Protein AF-A0AAD5CPG5-F1 (afdb_monomer_lite)

InterPro domains:
  IPR004790 Isocitrate dehydrogenase NADP-dependent [PTHR11822] (4-189)
  IPR024084 Isopropylmalate dehydrogenase-like domain [PF00180] (7-191)
  IPR024084 Isopropylmalate dehydrogenase-like domain [SM01329] (11-223)

Structure (mmCIF, N/CA/C/O backbone):
data_AF-A0AAD5CPG5-F1
#
_entry.id   AF-A0AAD5CPG5-F1
#
loop_
_atom_site.group_PDB
_atom_site.id
_atom_site.type_symbol
_atom_site.label_atom_id
_atom_site.label_alt_id
_atom_site.label_comp_id
_atom_site.label_asym_id
_atom_site.label_entity_id
_atom_site.label_seq_id
_atom_site.pdbx_PDB_ins_code
_atom_site.Cartn_x
_atom_site.Cartn_y
_atom_site.Cartn_z
_atom_site.occupancy
_atom_site.B_iso_or_equiv
_atom_site.auth_seq_id
_atom_site.auth_comp_id
_atom_site.auth_asym_id
_atom_site.auth_atom_id
_atom_site.pdbx_PDB_model_num
ATOM 1 N N . MET A 1 1 ? 26.206 -9.726 -34.465 1.00 52.50 1 MET A N 1
ATOM 2 C CA . MET A 1 1 ? 24.757 -9.468 -34.337 1.00 52.50 1 MET A CA 1
ATOM 3 C C . MET A 1 1 ? 24.536 -8.802 -32.993 1.00 52.50 1 MET A C 1
ATOM 5 O O . MET A 1 1 ? 25.027 -9.332 -32.005 1.00 52.50 1 MET A O 1
ATOM 9 N N . GLY A 1 2 ? 23.922 -7.616 -32.966 1.00 79.19 2 GLY A N 1
ATOM 10 C CA . GLY A 1 2 ? 23.501 -6.999 -31.705 1.00 79.19 2 GLY A CA 1
ATOM 11 C C . GLY A 1 2 ? 22.418 -7.852 -31.048 1.00 79.19 2 GLY A C 1
ATOM 12 O O . GLY A 1 2 ? 21.697 -8.561 -31.748 1.00 79.19 2 GLY A O 1
ATOM 13 N N . PHE A 1 3 ? 22.340 -7.825 -29.721 1.00 88.00 3 PHE A N 1
ATOM 14 C CA . PHE A 1 3 ? 21.268 -8.495 -28.991 1.00 88.00 3 PHE A CA 1
ATOM 15 C C . PHE A 1 3 ? 19.917 -7.883 -29.394 1.00 88.00 3 PHE A C 1
ATOM 17 O O . PHE A 1 3 ? 19.734 -6.670 -29.276 1.00 88.00 3 PHE A O 1
ATOM 24 N N . GLU A 1 4 ? 18.989 -8.700 -29.893 1.00 93.50 4 GLU A N 1
ATOM 25 C CA . GLU A 1 4 ? 17.617 -8.270 -30.169 1.00 93.50 4 GLU A CA 1
ATOM 26 C C . GLU A 1 4 ? 16.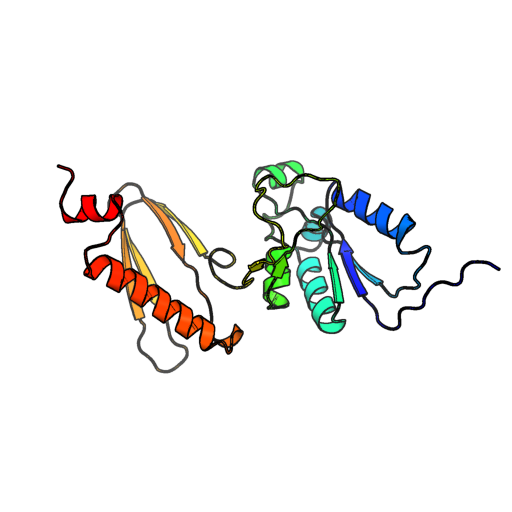805 -8.332 -28.873 1.00 93.50 4 GLU A C 1
ATOM 28 O O . GLU A 1 4 ? 16.791 -9.356 -28.187 1.00 93.50 4 GLU A O 1
ATOM 33 N N . LYS A 1 5 ? 16.152 -7.223 -28.516 1.00 96.75 5 LYS A N 1
ATOM 34 C CA . LYS A 1 5 ? 15.347 -7.145 -27.295 1.00 96.75 5 LYS A CA 1
ATOM 35 C C . LYS A 1 5 ? 14.117 -8.042 -27.391 1.00 96.75 5 LYS A C 1
ATOM 37 O O . LYS A 1 5 ? 13.485 -8.146 -28.440 1.00 96.75 5 LYS A O 1
ATOM 42 N N . ILE A 1 6 ? 13.732 -8.629 -26.264 1.00 97.50 6 ILE A N 1
ATOM 43 C CA . ILE A 1 6 ? 12.498 -9.403 -26.146 1.00 97.50 6 ILE A CA 1
ATOM 44 C C . ILE A 1 6 ? 11.322 -8.426 -26.184 1.00 97.50 6 ILE A C 1
ATOM 46 O O . ILE A 1 6 ? 11.207 -7.556 -25.320 1.00 97.50 6 ILE A O 1
ATOM 50 N N . LYS A 1 7 ? 10.441 -8.583 -27.174 1.00 97.06 7 LYS A N 1
ATOM 51 C CA . LYS A 1 7 ? 9.214 -7.790 -27.288 1.00 97.06 7 LYS A CA 1
ATOM 52 C C . LYS A 1 7 ? 8.166 -8.274 -26.300 1.00 97.06 7 LYS A C 1
ATOM 54 O O . LYS A 1 7 ? 7.779 -9.442 -26.328 1.00 97.06 7 LYS A O 1
ATOM 59 N N . VAL A 1 8 ? 7.675 -7.367 -25.465 1.00 96.38 8 VAL A N 1
ATOM 60 C CA . VAL A 1 8 ? 6.575 -7.641 -24.540 1.00 96.38 8 VAL A CA 1
ATOM 61 C C . VAL A 1 8 ? 5.277 -7.115 -25.145 1.00 96.38 8 VAL A C 1
ATOM 63 O O . VAL A 1 8 ? 5.170 -5.944 -25.488 1.00 96.38 8 VAL A O 1
ATOM 66 N N . ALA A 1 9 ? 4.299 -8.006 -25.321 1.00 95.69 9 ALA A N 1
ATOM 67 C CA . ALA A 1 9 ? 3.096 -7.721 -26.105 1.00 95.69 9 ALA A CA 1
ATOM 68 C C . ALA A 1 9 ? 2.127 -6.733 -25.435 1.00 95.69 9 ALA A C 1
ATOM 70 O O . ALA A 1 9 ? 1.456 -5.976 -26.130 1.00 95.69 9 ALA A O 1
ATOM 71 N N . ASN A 1 10 ? 2.042 -6.759 -24.102 1.00 95.56 10 ASN A N 1
ATOM 72 C CA . ASN A 1 10 ? 1.110 -5.941 -23.329 1.00 95.56 10 ASN A CA 1
ATOM 73 C C . ASN A 1 10 ? 1.857 -4.900 -22.488 1.00 95.56 10 ASN A C 1
ATOM 75 O O . ASN A 1 10 ? 2.973 -5.176 -22.037 1.00 95.56 10 ASN A O 1
ATOM 79 N N . PRO A 1 11 ? 1.243 -3.731 -22.238 1.00 97.25 11 PRO A N 1
ATOM 80 C CA . PRO A 1 11 ? 1.838 -2.715 -21.389 1.00 97.25 11 PRO A CA 1
ATOM 81 C C . PRO A 1 11 ? 1.903 -3.152 -19.925 1.00 97.25 11 PRO A C 1
ATOM 83 O O . PRO A 1 11 ? 1.103 -3.966 -19.463 1.00 97.25 11 PRO A O 1
ATOM 86 N N . ILE A 1 12 ? 2.825 -2.540 -19.188 1.00 97.75 12 ILE A N 1
ATOM 87 C CA . ILE A 1 12 ? 2.949 -2.678 -17.737 1.00 97.75 12 ILE A CA 1
ATOM 88 C C . ILE A 1 12 ? 2.814 -1.312 -17.066 1.00 97.75 12 ILE A C 1
ATOM 90 O O . ILE A 1 12 ? 3.292 -0.301 -17.586 1.00 97.75 12 ILE A O 1
ATOM 94 N N . VAL A 1 13 ? 2.162 -1.275 -15.906 1.00 98.69 13 VAL A N 1
ATOM 95 C CA . VAL A 1 13 ? 2.113 -0.075 -15.069 1.00 98.69 13 VAL A CA 1
ATOM 96 C C . VAL A 1 13 ? 3.367 -0.016 -14.208 1.00 98.69 13 VAL A C 1
ATOM 98 O O . VAL A 1 13 ? 3.684 -0.955 -13.479 1.00 98.69 13 VAL A O 1
ATOM 101 N N . GLU A 1 14 ? 4.081 1.098 -14.279 1.00 98.44 14 GLU A N 1
ATOM 102 C CA . GLU A 1 14 ? 5.228 1.369 -13.423 1.00 98.44 14 GLU A CA 1
ATOM 103 C C . GLU A 1 14 ? 4.869 2.463 -12.423 1.00 98.44 14 GLU A C 1
ATOM 105 O O . GLU A 1 14 ? 4.479 3.560 -12.811 1.00 98.44 14 GLU A O 1
ATOM 110 N N . MET A 1 15 ? 5.027 2.163 -11.137 1.00 98.75 15 MET A N 1
ATOM 111 C CA . MET A 1 15 ? 4.839 3.110 -10.044 1.00 98.75 15 MET A CA 1
ATOM 112 C C . MET A 1 15 ? 6.191 3.401 -9.393 1.00 98.75 15 MET A C 1
ATOM 114 O O . MET A 1 15 ? 6.719 2.554 -8.664 1.00 98.75 15 MET A O 1
ATOM 118 N N . ASP A 1 16 ? 6.759 4.578 -9.650 1.00 98.56 16 ASP A N 1
ATOM 119 C CA . ASP A 1 16 ? 8.032 4.983 -9.043 1.00 98.56 16 ASP A CA 1
ATOM 120 C C . ASP A 1 16 ? 7.859 5.364 -7.562 1.00 98.56 16 ASP A C 1
ATOM 122 O O . ASP A 1 16 ? 6.744 5.420 -7.042 1.00 98.56 16 ASP A O 1
ATOM 126 N N . GLY A 1 17 ? 8.967 5.562 -6.854 1.00 98.12 17 GLY A N 1
ATOM 127 C CA . GLY A 1 17 ? 8.985 5.694 -5.404 1.00 98.12 17 GLY A CA 1
ATOM 128 C C . GLY A 1 17 ? 9.938 6.760 -4.889 1.00 98.12 17 GLY A C 1
ATOM 129 O O . GLY A 1 17 ? 10.224 7.750 -5.564 1.00 98.12 17 GLY A O 1
ATOM 130 N N . ASP A 1 18 ? 10.422 6.544 -3.670 1.00 97.94 18 ASP A N 1
ATOM 131 C CA . ASP A 1 18 ? 11.159 7.536 -2.889 1.00 97.94 18 ASP A CA 1
ATOM 132 C C . ASP A 1 18 ? 12.567 7.061 -2.487 1.00 97.94 18 ASP A C 1
ATOM 134 O O . ASP A 1 18 ? 12.907 5.874 -2.570 1.00 97.94 18 ASP A O 1
ATOM 138 N N . GLU A 1 19 ? 13.380 8.016 -2.026 1.00 96.88 19 GLU A N 1
ATOM 139 C CA . GLU A 1 19 ? 14.684 7.822 -1.373 1.00 96.88 19 GLU A CA 1
ATOM 140 C C . GLU A 1 19 ? 15.624 6.858 -2.132 1.00 96.88 19 GLU A C 1
ATOM 142 O O . GLU A 1 19 ? 15.743 6.891 -3.359 1.00 96.88 19 GLU A O 1
ATOM 147 N N . MET A 1 20 ? 16.331 5.991 -1.402 1.00 97.62 20 MET A N 1
ATOM 148 C CA . MET A 1 20 ? 17.283 5.044 -1.978 1.00 97.62 20 MET A CA 1
ATOM 149 C C . MET A 1 20 ? 16.617 4.043 -2.915 1.00 97.62 20 MET A C 1
ATOM 151 O O . MET A 1 20 ? 17.236 3.610 -3.887 1.00 97.62 20 MET A O 1
ATOM 155 N N . THR A 1 21 ? 15.361 3.675 -2.653 1.00 97.31 21 THR A N 1
ATOM 156 C CA . THR A 1 21 ? 14.645 2.743 -3.522 1.00 97.31 21 THR A CA 1
ATOM 157 C C . THR A 1 21 ? 14.415 3.324 -4.908 1.00 97.31 21 THR A C 1
ATOM 159 O O . THR A 1 21 ? 14.604 2.587 -5.868 1.00 97.31 21 THR A O 1
ATOM 162 N N . ARG A 1 22 ? 14.147 4.629 -5.040 1.00 97.88 22 ARG A N 1
ATOM 163 C CA . ARG A 1 22 ? 14.052 5.309 -6.342 1.00 97.88 22 ARG A CA 1
ATOM 164 C C . ARG A 1 22 ? 15.363 5.237 -7.133 1.00 97.88 22 ARG A C 1
ATOM 166 O O . ARG A 1 22 ? 15.368 4.890 -8.310 1.00 97.88 22 ARG A O 1
ATOM 173 N N . VAL A 1 23 ? 16.495 5.474 -6.465 1.00 97.56 23 VAL A N 1
ATOM 174 C CA . VAL A 1 23 ? 17.831 5.392 -7.088 1.00 97.56 23 VAL A CA 1
ATOM 175 C C . VAL A 1 23 ? 18.133 3.968 -7.570 1.00 97.56 23 VAL A C 1
ATOM 177 O O . VAL A 1 23 ? 18.601 3.757 -8.692 1.00 97.56 23 VAL A O 1
ATOM 180 N N . PHE A 1 24 ? 17.848 2.958 -6.741 1.00 97.56 24 PHE A N 1
ATOM 181 C CA . PHE A 1 24 ? 18.023 1.563 -7.147 1.00 97.56 24 PHE A CA 1
ATOM 182 C C . PHE A 1 24 ? 17.052 1.153 -8.251 1.00 97.56 24 PHE A C 1
ATOM 184 O O . PHE A 1 24 ? 17.451 0.408 -9.143 1.00 97.56 24 PHE A O 1
ATOM 191 N N . TRP A 1 25 ? 15.817 1.651 -8.219 1.00 97.81 25 TRP A N 1
ATOM 192 C CA . TRP A 1 25 ? 14.796 1.382 -9.224 1.00 97.81 25 TRP A CA 1
ATOM 193 C C . TRP A 1 25 ? 15.263 1.794 -10.620 1.00 97.81 25 TRP A C 1
ATOM 195 O O . TRP A 1 25 ? 15.247 0.985 -11.548 1.00 97.81 25 TRP A O 1
ATOM 205 N N . GLU A 1 26 ? 15.796 3.009 -10.752 1.00 97.12 26 GLU A N 1
ATOM 206 C CA . GLU A 1 26 ? 16.392 3.489 -11.998 1.00 97.12 26 GLU A CA 1
ATOM 207 C C . GLU A 1 26 ? 17.568 2.607 -12.455 1.00 97.12 26 GLU A C 1
ATOM 209 O O . GLU A 1 26 ? 17.621 2.173 -13.609 1.00 97.12 26 GLU A O 1
ATOM 214 N N . SER A 1 27 ? 18.489 2.277 -11.543 1.00 97.75 27 SER A N 1
ATOM 215 C CA . SER A 1 27 ? 19.651 1.428 -11.843 1.00 97.75 27 SER A CA 1
ATOM 216 C C . SER A 1 27 ? 19.246 0.024 -12.312 1.00 97.75 27 SER A C 1
ATOM 218 O O . SER A 1 27 ? 19.807 -0.483 -13.286 1.00 97.75 27 SER A O 1
ATOM 220 N N . ILE A 1 28 ? 18.254 -0.596 -11.664 1.00 97.12 28 ILE A N 1
ATOM 221 C CA . ILE A 1 28 ? 17.712 -1.908 -12.043 1.00 97.12 28 ILE A CA 1
ATOM 222 C C . ILE A 1 28 ? 17.130 -1.837 -13.452 1.00 97.12 28 ILE A C 1
ATOM 224 O O . ILE A 1 28 ? 17.508 -2.645 -14.302 1.00 97.12 28 ILE A O 1
ATOM 228 N N . LYS A 1 29 ? 16.270 -0.851 -13.733 1.00 95.88 29 LYS A N 1
ATOM 229 C CA . LYS A 1 29 ? 15.661 -0.689 -15.058 1.00 95.88 29 LYS A CA 1
ATOM 230 C C . LYS A 1 29 ? 16.723 -0.530 -16.147 1.00 95.88 29 LYS A C 1
ATOM 232 O O . LYS A 1 29 ? 16.723 -1.279 -17.123 1.00 95.88 29 LYS A O 1
ATOM 237 N N . ASN A 1 30 ? 17.680 0.370 -15.935 1.00 96.62 30 ASN A N 1
ATOM 238 C CA . ASN A 1 30 ? 18.698 0.705 -16.928 1.00 96.62 30 ASN A CA 1
ATOM 239 C C . ASN A 1 30 ? 19.718 -0.415 -17.167 1.00 96.62 30 ASN A C 1
ATOM 241 O O . ASN A 1 30 ? 20.205 -0.559 -18.285 1.00 96.62 30 ASN A O 1
ATOM 245 N N . LYS A 1 31 ? 20.062 -1.204 -16.141 1.00 97.12 31 LYS A N 1
ATOM 246 C CA . LYS A 1 31 ? 21.103 -2.241 -16.251 1.00 97.12 31 LYS A CA 1
ATOM 247 C C . LYS A 1 31 ? 20.556 -3.634 -16.523 1.00 97.12 31 LYS A C 1
ATOM 249 O O . LYS A 1 31 ? 21.241 -4.426 -17.162 1.00 97.12 31 LYS A O 1
ATOM 254 N N . LEU A 1 32 ? 19.371 -3.950 -16.007 1.00 96.38 32 LEU A N 1
ATOM 255 C CA . LEU A 1 32 ? 18.859 -5.321 -15.952 1.00 96.38 32 LEU A CA 1
ATOM 256 C C . LEU A 1 32 ? 17.569 -5.526 -16.749 1.00 96.38 32 LEU A C 1
ATOM 258 O O . LEU A 1 32 ? 17.242 -6.672 -17.038 1.00 96.38 32 LEU A O 1
ATOM 262 N N . ILE A 1 33 ? 16.847 -4.459 -17.115 1.00 95.75 33 ILE A N 1
ATOM 263 C CA . ILE A 1 33 ? 15.545 -4.565 -17.793 1.00 95.75 33 ILE A CA 1
ATOM 264 C C . ILE A 1 33 ? 15.624 -4.023 -19.226 1.00 95.75 33 ILE A C 1
ATOM 266 O O . ILE A 1 33 ? 15.561 -4.789 -20.185 1.00 95.75 33 ILE A O 1
ATOM 270 N N . PHE A 1 34 ? 15.819 -2.714 -19.398 1.00 94.94 34 PHE A N 1
ATOM 271 C CA . PHE A 1 34 ? 15.770 -2.030 -20.697 1.00 94.94 34 PHE A CA 1
ATOM 272 C C . PHE A 1 34 ? 16.816 -2.469 -21.725 1.00 94.94 34 PHE A C 1
ATOM 274 O O . PHE A 1 34 ? 16.519 -2.373 -22.920 1.00 94.94 34 PHE A O 1
ATOM 281 N N . PRO A 1 35 ? 18.015 -2.959 -21.349 1.00 96.56 35 PRO A N 1
ATOM 282 C CA . PRO A 1 35 ? 18.930 -3.541 -22.326 1.00 96.56 35 PRO A CA 1
ATOM 283 C C . PRO A 1 35 ? 18.374 -4.808 -22.985 1.00 96.56 35 PRO A C 1
ATOM 285 O O . PRO A 1 35 ? 18.781 -5.130 -24.098 1.00 96.56 35 PRO A O 1
ATOM 288 N N . PHE A 1 36 ? 17.439 -5.499 -22.324 1.00 96.38 36 PHE A N 1
ATOM 289 C CA . PHE A 1 36 ? 16.981 -6.829 -22.721 1.00 96.38 36 PHE A CA 1
ATOM 290 C C . PHE A 1 36 ? 15.518 -6.883 -23.171 1.00 96.38 36 PHE A C 1
ATOM 292 O O . PHE A 1 36 ? 15.171 -7.759 -23.960 1.00 96.38 36 PHE A O 1
ATOM 299 N N . LEU A 1 37 ? 14.672 -5.964 -22.697 1.00 96.38 37 LEU A N 1
ATOM 300 C CA . LEU A 1 37 ? 13.233 -5.943 -22.967 1.00 96.38 37 LEU A CA 1
ATOM 301 C C . LEU A 1 37 ? 12.814 -4.672 -23.717 1.00 96.38 37 LEU A C 1
ATOM 303 O O . LEU A 1 37 ? 13.286 -3.575 -23.414 1.00 96.38 37 LEU A O 1
ATOM 307 N N . ASP A 1 38 ? 11.905 -4.836 -24.674 1.00 96.19 38 ASP A N 1
ATOM 308 C CA . ASP A 1 38 ? 11.140 -3.760 -25.305 1.00 96.19 38 ASP A CA 1
ATOM 309 C C . ASP A 1 38 ? 9.740 -3.733 -24.672 1.00 96.19 38 ASP A C 1
ATOM 311 O O . ASP A 1 38 ? 8.980 -4.698 -24.794 1.00 96.19 38 ASP A O 1
ATOM 315 N N . LEU A 1 39 ? 9.457 -2.674 -23.910 1.00 95.62 39 LEU A N 1
ATOM 316 C CA . LEU A 1 39 ? 8.320 -2.564 -22.995 1.00 95.62 39 LEU A CA 1
ATOM 317 C C . LEU A 1 39 ? 7.528 -1.285 -23.278 1.00 95.62 39 LEU A C 1
ATOM 319 O O . LEU A 1 39 ? 8.097 -0.194 -23.276 1.00 95.62 39 LEU A O 1
ATOM 323 N N . ASP A 1 40 ? 6.207 -1.409 -23.406 1.00 97.44 40 ASP A N 1
ATOM 324 C CA . ASP A 1 40 ? 5.294 -0.271 -23.275 1.00 97.44 40 ASP A CA 1
ATOM 325 C C . ASP A 1 40 ? 5.008 -0.026 -21.786 1.00 97.44 40 ASP A C 1
ATOM 327 O O . ASP A 1 40 ? 4.370 -0.840 -21.114 1.00 97.44 40 ASP A O 1
ATOM 331 N N . ILE A 1 41 ? 5.512 1.085 -21.252 1.00 98.00 41 ILE A N 1
ATOM 332 C CA . ILE A 1 41 ? 5.426 1.406 -19.826 1.00 98.00 41 ILE A CA 1
ATOM 333 C C . ILE A 1 41 ? 4.451 2.556 -19.613 1.00 98.00 41 ILE A C 1
ATOM 335 O O . ILE A 1 41 ? 4.627 3.655 -20.142 1.00 98.00 41 ILE A O 1
ATOM 339 N N . LYS A 1 42 ? 3.438 2.316 -18.779 1.00 98.56 42 LYS A N 1
ATOM 340 C CA . LYS A 1 42 ? 2.544 3.357 -18.262 1.00 98.56 42 LYS A CA 1
ATOM 341 C C . LYS A 1 42 ? 3.103 3.833 -16.929 1.00 98.56 42 LYS A C 1
ATOM 343 O O . LYS A 1 42 ? 2.918 3.182 -15.905 1.00 98.56 42 LYS A O 1
ATOM 348 N N . TYR A 1 43 ? 3.863 4.918 -16.985 1.00 98.62 43 TYR A N 1
ATOM 349 C CA . TYR A 1 43 ? 4.632 5.433 -15.859 1.00 98.62 43 TYR A CA 1
ATOM 350 C C . TYR A 1 43 ? 3.805 6.375 -14.975 1.00 98.62 43 TYR A C 1
ATOM 352 O O . TYR A 1 43 ? 3.177 7.306 -15.477 1.00 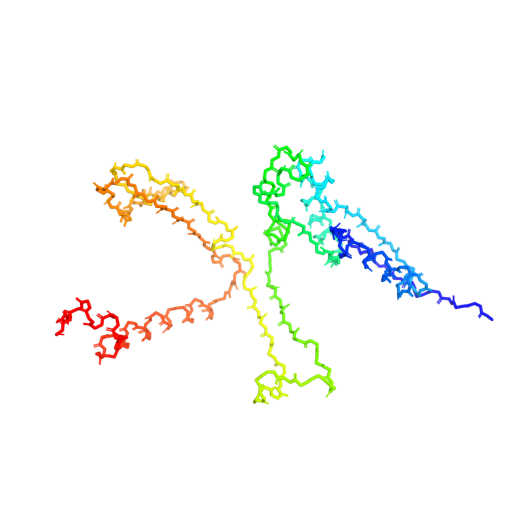98.62 43 TYR A O 1
ATOM 360 N N . TYR A 1 44 ? 3.874 6.159 -13.663 1.00 98.81 44 TYR A N 1
ATOM 361 C CA . TYR A 1 44 ? 3.264 6.981 -12.622 1.00 98.81 44 TYR A CA 1
ATOM 362 C C . TYR A 1 44 ? 4.297 7.263 -11.530 1.00 98.81 44 TYR A C 1
ATOM 364 O O . TYR A 1 44 ? 4.829 6.345 -10.905 1.00 98.81 44 TYR A O 1
ATOM 372 N N . ASP A 1 45 ? 4.577 8.537 -11.269 1.00 98.62 45 ASP A N 1
ATOM 373 C CA . ASP A 1 45 ? 5.503 8.927 -10.208 1.00 98.62 45 ASP A CA 1
ATOM 374 C C . ASP A 1 45 ? 4.765 9.020 -8.866 1.00 98.62 45 ASP A C 1
ATOM 376 O O . ASP A 1 45 ? 4.058 9.996 -8.608 1.00 98.62 45 ASP A O 1
ATOM 380 N N . LEU A 1 46 ? 4.916 8.008 -8.006 1.00 98.62 46 LEU A N 1
ATOM 381 C CA . LEU A 1 46 ? 4.340 8.024 -6.655 1.00 98.62 46 LEU A CA 1
ATOM 382 C C . LEU A 1 46 ? 5.302 8.588 -5.602 1.00 98.62 46 LEU A C 1
ATOM 384 O O . LEU A 1 46 ? 5.049 8.451 -4.398 1.00 98.62 46 LEU A O 1
ATOM 388 N N . GLY A 1 47 ? 6.384 9.239 -6.038 1.00 98.00 47 GLY A N 1
ATOM 389 C CA . GLY A 1 47 ? 7.264 9.995 -5.164 1.00 98.00 47 GLY A CA 1
ATOM 390 C C . GLY A 1 47 ? 6.482 11.043 -4.373 1.00 98.00 47 GLY A C 1
ATOM 391 O O . GLY A 1 47 ? 5.535 11.655 -4.874 1.00 98.00 47 GLY A O 1
ATOM 392 N N . LEU A 1 48 ? 6.862 11.243 -3.114 1.00 97.19 48 LEU A N 1
ATOM 393 C CA . LEU A 1 48 ? 6.127 12.048 -2.139 1.00 97.19 48 LEU A CA 1
ATOM 394 C C . LEU A 1 48 ? 5.814 13.462 -2.646 1.00 97.19 48 LEU A C 1
ATOM 396 O O . LEU A 1 48 ? 4.690 13.926 -2.481 1.00 97.19 48 LEU A O 1
ATOM 400 N N . LEU A 1 49 ? 6.770 14.114 -3.313 1.00 96.88 49 LEU A N 1
ATOM 401 C CA . LEU A 1 49 ? 6.579 15.456 -3.871 1.00 96.88 49 LEU A CA 1
ATOM 402 C C . LEU A 1 49 ? 5.578 15.480 -5.031 1.00 96.88 49 LEU A C 1
ATOM 404 O O . LEU A 1 49 ? 4.797 16.420 -5.137 1.00 96.88 49 LEU A O 1
ATOM 408 N N . ASN A 1 50 ? 5.563 14.455 -5.888 1.00 98.25 50 ASN A N 1
ATOM 409 C CA . ASN A 1 50 ? 4.600 14.393 -6.986 1.00 98.25 50 ASN A CA 1
ATOM 410 C C . ASN A 1 50 ? 3.192 14.047 -6.484 1.00 98.25 50 ASN A C 1
ATOM 412 O O . ASN A 1 50 ? 2.200 14.598 -6.963 1.00 98.25 50 ASN A O 1
ATOM 416 N N . ARG A 1 51 ? 3.091 13.186 -5.465 1.00 98.25 51 ARG A N 1
ATOM 417 C CA . ARG A 1 51 ? 1.819 12.956 -4.771 1.00 98.25 51 ARG A CA 1
ATOM 418 C C . ARG A 1 51 ? 1.302 14.241 -4.141 1.00 98.25 51 ARG A C 1
ATOM 420 O O . ARG A 1 51 ? 0.154 14.590 -4.367 1.00 98.25 51 ARG A O 1
ATOM 427 N N . ASP A 1 52 ? 2.151 15.000 -3.455 1.00 97.56 52 ASP A N 1
ATOM 428 C CA . ASP A 1 52 ? 1.758 16.296 -2.898 1.00 97.56 52 ASP A CA 1
ATOM 429 C C . ASP A 1 52 ? 1.344 17.308 -3.982 1.00 97.56 52 ASP A C 1
ATOM 431 O O . ASP A 1 52 ? 0.312 17.971 -3.863 1.00 97.56 52 ASP A O 1
ATOM 435 N N . ALA A 1 53 ? 2.077 17.375 -5.098 1.00 98.00 53 ALA A N 1
ATOM 436 C CA . ALA A 1 53 ? 1.756 18.255 -6.221 1.00 98.00 53 ALA A CA 1
ATOM 437 C C . ALA A 1 53 ? 0.401 17.933 -6.874 1.00 98.00 53 ALA A C 1
ATOM 439 O O . ALA A 1 53 ? -0.301 18.851 -7.297 1.00 98.00 53 ALA A O 1
ATOM 440 N N . THR A 1 54 ? 0.024 16.654 -6.921 1.00 97.94 54 THR A N 1
ATOM 441 C CA . THR A 1 54 ? -1.207 16.160 -7.566 1.00 97.94 54 THR A CA 1
ATOM 442 C C . THR A 1 54 ? -2.378 15.969 -6.603 1.00 97.94 54 THR A C 1
ATOM 444 O O . THR A 1 54 ? -3.409 15.427 -7.001 1.00 97.94 54 THR A O 1
ATOM 447 N N . ASP A 1 55 ? -2.236 16.398 -5.347 1.00 97.69 55 ASP A N 1
ATOM 448 C CA . ASP A 1 55 ? -3.200 16.146 -4.271 1.00 97.69 55 ASP A CA 1
ATOM 449 C C . ASP A 1 55 ? -3.542 14.641 -4.144 1.00 97.69 55 ASP A C 1
ATOM 451 O O . ASP A 1 55 ? -4.695 14.238 -3.999 1.00 97.69 55 ASP A O 1
ATOM 455 N N . ASP A 1 56 ? -2.505 13.808 -4.277 1.00 97.19 56 ASP A N 1
ATOM 456 C CA . ASP A 1 56 ? -2.488 12.339 -4.259 1.00 97.19 56 ASP A CA 1
ATOM 457 C C . ASP A 1 56 ? -3.294 11.646 -5.379 1.00 97.19 56 ASP A C 1
ATOM 459 O O . ASP A 1 56 ? -3.427 10.419 -5.383 1.00 97.19 56 ASP A O 1
ATOM 463 N N . LYS A 1 57 ? -3.772 12.390 -6.391 1.00 98.12 57 LYS A N 1
ATOM 464 C CA . LYS A 1 57 ? -4.511 11.824 -7.540 1.00 98.12 57 LYS A CA 1
ATOM 465 C C . LYS A 1 57 ? -3.697 10.797 -8.322 1.00 98.12 57 LYS A C 1
ATOM 467 O O . LYS A 1 57 ? -4.241 9.764 -8.704 1.00 98.12 57 LYS A O 1
ATOM 472 N N . VAL A 1 58 ? -2.387 11.017 -8.473 1.00 98.56 58 VAL A N 1
ATOM 473 C CA . VAL A 1 58 ? -1.488 10.091 -9.188 1.00 98.56 58 VAL A CA 1
ATOM 474 C C . VAL A 1 58 ? -1.504 8.677 -8.587 1.00 98.56 58 VAL A C 1
ATOM 476 O O . VAL A 1 58 ? -1.384 7.686 -9.308 1.00 98.56 58 VAL A O 1
ATOM 479 N N . THR A 1 59 ? -1.715 8.558 -7.270 1.00 98.44 59 THR A N 1
ATOM 480 C CA . THR A 1 59 ? -1.826 7.266 -6.584 1.00 98.44 59 THR A CA 1
ATOM 481 C C . THR A 1 59 ? -3.070 6.506 -7.044 1.00 98.44 59 THR A C 1
ATOM 483 O O . THR A 1 59 ? -2.978 5.316 -7.348 1.00 98.44 59 THR A O 1
ATOM 486 N N . VAL A 1 60 ? -4.216 7.186 -7.135 1.00 98.19 60 VAL A N 1
ATOM 487 C CA . VAL A 1 60 ? -5.486 6.599 -7.596 1.00 98.19 60 VAL A CA 1
ATOM 488 C C . VAL A 1 60 ? -5.401 6.238 -9.077 1.00 98.19 60 VAL A C 1
ATOM 490 O O . VAL A 1 60 ? -5.672 5.095 -9.440 1.00 98.19 60 VAL A O 1
ATOM 493 N N . GLU A 1 61 ? -4.917 7.160 -9.911 1.00 98.56 61 GLU A N 1
ATOM 494 C CA . GLU A 1 61 ? -4.750 6.948 -11.354 1.00 98.56 61 GLU A CA 1
ATOM 495 C C . GLU A 1 61 ? -3.848 5.741 -11.658 1.00 98.56 61 GLU A C 1
ATOM 497 O O . GLU A 1 61 ? -4.128 4.958 -12.567 1.00 98.56 61 GLU A O 1
ATOM 502 N N . SER A 1 62 ? -2.789 5.535 -10.866 1.00 98.56 62 SER A N 1
ATOM 503 C CA . SER A 1 62 ? -1.911 4.370 -11.017 1.00 98.56 62 SER A CA 1
ATOM 504 C C . SER A 1 62 ? -2.620 3.046 -10.699 1.00 98.56 62 SER A C 1
ATOM 506 O O . SER A 1 62 ? -2.380 2.028 -11.356 1.00 98.56 62 SER A O 1
ATOM 508 N N . ALA A 1 63 ? -3.526 3.041 -9.716 1.00 97.94 63 ALA A N 1
ATOM 509 C CA . ALA A 1 63 ? -4.309 1.864 -9.358 1.00 97.94 63 ALA A CA 1
ATOM 510 C C . ALA A 1 63 ? -5.365 1.553 -10.430 1.00 97.94 63 ALA A C 1
ATOM 512 O O . ALA A 1 63 ? -5.498 0.403 -10.842 1.00 97.94 63 ALA A O 1
ATOM 513 N N . GLU A 1 64 ? -6.050 2.569 -10.956 1.00 98.12 64 GLU A N 1
ATOM 514 C CA . GLU A 1 64 ? -7.003 2.421 -12.065 1.00 98.12 64 GLU A CA 1
ATOM 515 C C . GLU A 1 64 ? -6.318 1.935 -13.348 1.00 98.12 64 GLU A C 1
ATOM 517 O O . GLU A 1 64 ? -6.817 1.045 -14.041 1.00 98.12 64 GLU A O 1
ATOM 522 N N . ALA A 1 65 ? -5.122 2.449 -13.642 1.00 98.38 65 ALA A N 1
ATOM 523 C CA . ALA A 1 65 ? -4.306 1.944 -14.738 1.00 98.38 65 ALA A CA 1
ATOM 524 C C . ALA A 1 65 ? -3.941 0.471 -14.531 1.00 98.38 65 ALA A C 1
ATOM 526 O O . ALA A 1 65 ? -3.925 -0.304 -15.485 1.00 98.38 65 ALA A O 1
ATOM 527 N N . THR A 1 66 ? -3.688 0.063 -13.289 1.00 98.19 66 THR A N 1
ATOM 528 C CA . THR A 1 66 ? -3.397 -1.336 -12.962 1.00 98.19 66 THR A CA 1
ATOM 529 C C . THR A 1 66 ? -4.617 -2.224 -13.187 1.00 98.19 66 THR A C 1
ATOM 531 O O . THR A 1 66 ? -4.462 -3.294 -13.765 1.00 98.19 66 THR A O 1
ATOM 534 N N . LEU A 1 67 ? -5.828 -1.774 -12.840 1.00 96.00 67 LEU A N 1
ATOM 535 C CA . LEU A 1 67 ? -7.066 -2.484 -13.196 1.00 96.00 67 LEU A CA 1
ATOM 536 C C . LEU A 1 67 ? -7.226 -2.622 -14.718 1.00 96.00 67 LEU A C 1
ATOM 538 O O . LEU A 1 67 ? -7.658 -3.661 -15.207 1.00 96.00 67 LEU A O 1
ATOM 542 N N . LYS A 1 68 ? -6.840 -1.593 -15.481 1.00 97.94 68 LYS A N 1
ATOM 543 C CA . LYS A 1 68 ? -6.925 -1.594 -16.948 1.00 97.94 68 LYS A CA 1
ATOM 544 C C . LYS A 1 68 ? -5.893 -2.508 -17.622 1.00 97.94 68 LYS A C 1
ATOM 546 O O . LYS A 1 68 ? -6.214 -3.152 -18.618 1.00 97.94 68 LYS A O 1
ATOM 551 N N . TYR A 1 69 ? -4.652 -2.520 -17.135 1.00 97.12 69 TYR A N 1
ATOM 552 C CA . TYR A 1 69 ? -3.521 -3.208 -17.777 1.00 97.12 69 TYR A CA 1
ATOM 55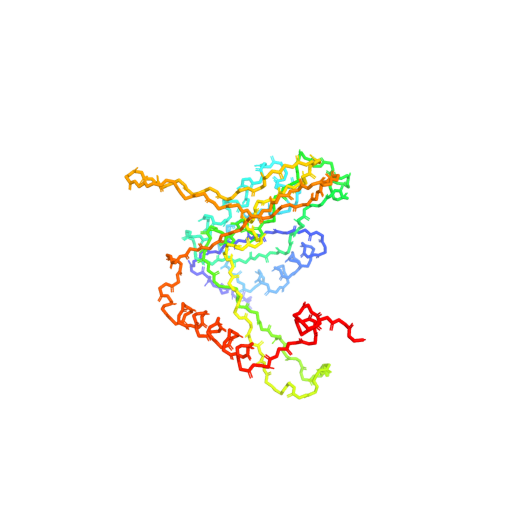3 C C . TYR A 1 69 ? -3.071 -4.485 -17.047 1.00 97.12 69 TYR A C 1
ATOM 555 O O . TYR A 1 69 ? -2.160 -5.168 -17.507 1.00 97.12 69 TYR A O 1
ATOM 563 N N . ASN A 1 70 ? -3.740 -4.846 -15.951 1.00 95.12 70 ASN A N 1
ATOM 564 C CA . ASN A 1 70 ? -3.589 -6.054 -15.128 1.00 95.12 70 ASN A CA 1
ATOM 565 C C . ASN A 1 70 ? -2.283 -6.191 -14.333 1.00 95.12 70 ASN A C 1
ATOM 567 O O . ASN A 1 70 ? -2.288 -6.801 -13.266 1.00 95.12 70 ASN A O 1
ATOM 571 N N . VAL A 1 71 ? -1.161 -5.670 -14.831 1.00 97.00 71 VAL A N 1
ATOM 572 C CA . VAL A 1 71 ? 0.154 -5.862 -14.207 1.00 97.00 71 VAL A CA 1
ATOM 573 C C . VAL A 1 71 ? 0.764 -4.523 -13.827 1.00 97.00 71 VAL A C 1
ATOM 575 O O . VAL A 1 71 ? 0.923 -3.636 -14.668 1.00 97.00 71 VAL A O 1
ATOM 578 N N . ALA A 1 72 ? 1.161 -4.414 -12.560 1.00 97.94 72 ALA A N 1
ATOM 579 C CA . ALA A 1 72 ? 1.915 -3.286 -12.043 1.00 97.94 72 ALA A CA 1
ATOM 580 C C . ALA A 1 72 ? 3.170 -3.730 -11.298 1.00 97.94 72 ALA A C 1
ATOM 582 O O . ALA A 1 72 ? 3.194 -4.758 -10.620 1.00 97.94 72 ALA A O 1
ATOM 583 N N . ILE A 1 73 ? 4.196 -2.894 -11.386 1.00 97.75 73 ILE A N 1
ATOM 584 C CA . ILE A 1 73 ? 5.423 -2.984 -10.605 1.00 97.75 73 ILE A CA 1
ATOM 585 C C . ILE A 1 73 ? 5.618 -1.675 -9.855 1.00 97.75 73 ILE A C 1
ATOM 587 O O . ILE A 1 73 ? 5.536 -0.592 -10.433 1.00 97.75 73 ILE A O 1
ATOM 591 N N . LYS A 1 74 ? 5.853 -1.780 -8.547 1.00 98.44 74 LYS A N 1
ATOM 592 C CA . LYS A 1 74 ? 5.853 -0.630 -7.647 1.00 98.44 74 LYS A CA 1
ATOM 593 C C . LYS A 1 74 ? 7.124 -0.550 -6.814 1.00 98.44 74 LYS A C 1
ATOM 595 O O . LYS A 1 74 ? 7.485 -1.500 -6.120 1.00 98.44 74 LYS A O 1
ATOM 600 N N . CYS A 1 75 ? 7.733 0.629 -6.820 1.00 98.19 75 CYS A N 1
ATOM 601 C CA . CYS A 1 75 ? 8.821 1.019 -5.940 1.00 98.19 75 CYS A CA 1
ATOM 602 C C . CYS A 1 75 ? 8.297 1.416 -4.539 1.00 98.19 75 CYS A C 1
ATOM 604 O O . CYS A 1 75 ? 7.120 1.756 -4.342 1.00 98.19 75 CYS A O 1
ATOM 606 N N . ALA A 1 76 ? 9.154 1.332 -3.518 1.00 97.75 76 ALA A N 1
ATOM 607 C CA . ALA A 1 76 ? 8.770 1.713 -2.160 1.00 97.75 76 ALA A CA 1
ATOM 608 C C . ALA A 1 76 ? 8.549 3.232 -2.060 1.00 97.75 76 ALA A C 1
ATOM 610 O O . ALA A 1 76 ? 9.260 4.020 -2.674 1.00 97.75 76 ALA A O 1
ATOM 611 N N . THR A 1 77 ? 7.543 3.629 -1.283 1.00 97.88 77 THR A N 1
ATOM 612 C CA . THR A 1 77 ? 7.074 5.020 -1.168 1.00 97.88 77 THR A CA 1
ATOM 613 C C . THR A 1 77 ? 6.962 5.421 0.296 1.00 97.88 77 THR A C 1
ATOM 615 O O . THR A 1 77 ? 6.501 4.616 1.116 1.00 97.88 77 THR A O 1
ATOM 618 N N . ILE A 1 78 ? 7.280 6.673 0.610 1.00 95.81 78 ILE A N 1
ATOM 619 C CA . ILE A 1 78 ? 7.108 7.255 1.943 1.00 95.81 78 ILE A CA 1
ATOM 620 C C . ILE A 1 78 ? 5.613 7.328 2.284 1.00 95.81 78 ILE A C 1
ATOM 622 O O . ILE A 1 78 ? 4.780 7.701 1.463 1.00 95.81 78 ILE A O 1
ATOM 626 N N . THR A 1 79 ? 5.247 6.989 3.518 1.00 94.25 79 THR A N 1
ATOM 627 C CA . THR A 1 79 ? 3.964 7.408 4.105 1.00 94.25 79 THR A CA 1
ATOM 628 C C . THR A 1 79 ? 4.296 8.515 5.107 1.00 94.25 79 THR A C 1
ATOM 630 O O . THR A 1 79 ? 5.014 8.215 6.060 1.00 94.25 79 THR A O 1
ATOM 633 N N . PRO A 1 80 ? 3.915 9.781 4.851 1.00 91.56 80 PRO A N 1
ATOM 634 C CA . PRO A 1 80 ? 4.392 10.905 5.648 1.00 91.56 80 PRO A CA 1
ATOM 635 C C . PRO A 1 80 ? 3.797 10.891 7.060 1.00 91.56 80 PRO A C 1
ATOM 637 O O . PRO A 1 80 ? 2.602 10.669 7.235 1.00 91.56 80 PRO A O 1
ATOM 640 N N . ASP A 1 81 ? 4.643 11.167 8.047 1.00 89.25 81 ASP A N 1
ATOM 641 C CA . ASP A 1 81 ? 4.280 11.478 9.430 1.00 89.25 81 ASP A CA 1
ATOM 642 C C . ASP A 1 81 ? 4.573 12.963 9.730 1.00 89.25 81 ASP A C 1
ATOM 644 O O . ASP A 1 81 ? 4.973 13.725 8.846 1.00 89.25 81 ASP A O 1
ATOM 648 N N . GLU A 1 82 ? 4.403 13.400 10.979 1.00 88.69 82 GLU A N 1
ATOM 649 C CA . GLU A 1 82 ? 4.674 14.788 11.384 1.00 88.69 82 GLU A CA 1
ATOM 650 C C . GLU A 1 82 ? 6.111 15.254 11.096 1.00 88.69 82 GLU A C 1
ATOM 652 O O . GLU A 1 82 ? 6.337 16.440 10.837 1.00 88.69 82 GLU A O 1
ATOM 657 N N . ALA A 1 83 ? 7.092 14.348 11.140 1.00 90.31 83 ALA A N 1
ATOM 658 C CA . ALA A 1 83 ? 8.477 14.680 10.834 1.00 90.31 83 ALA A CA 1
ATOM 659 C C . ALA A 1 83 ? 8.653 14.895 9.326 1.00 90.31 83 ALA A C 1
ATOM 661 O O . ALA A 1 83 ? 9.209 15.915 8.914 1.00 90.31 83 ALA A O 1
ATOM 662 N N . ARG A 1 84 ? 8.098 14.000 8.500 1.00 87.19 84 ARG A N 1
ATOM 663 C CA . ARG A 1 84 ? 8.137 14.124 7.035 1.00 87.19 84 ARG A CA 1
ATOM 664 C C . ARG A 1 84 ? 7.352 15.333 6.525 1.00 87.19 84 ARG A C 1
ATOM 666 O O . ARG A 1 84 ? 7.783 15.963 5.563 1.00 87.19 84 ARG A O 1
ATOM 673 N N . MET A 1 85 ? 6.260 15.716 7.194 1.00 90.81 85 MET A N 1
ATOM 674 C CA . MET A 1 85 ? 5.532 16.962 6.906 1.00 90.81 85 MET A CA 1
ATOM 675 C C . MET A 1 85 ? 6.445 18.192 7.002 1.00 90.81 85 MET A C 1
ATOM 677 O O . MET A 1 85 ? 6.388 19.066 6.138 1.00 90.81 85 MET A O 1
ATOM 681 N N . LYS A 1 86 ? 7.303 18.248 8.032 1.00 89.94 86 LYS A N 1
ATOM 682 C CA . LYS A 1 86 ? 8.265 19.344 8.235 1.00 89.94 86 LYS A CA 1
ATOM 683 C C . LYS A 1 86 ? 9.431 19.274 7.256 1.00 89.94 86 LYS A C 1
ATOM 685 O O . LYS A 1 86 ? 9.843 20.304 6.740 1.00 89.94 86 LYS A O 1
ATOM 690 N N . GLU A 1 87 ? 9.950 18.075 7.004 1.00 91.00 87 GLU A N 1
ATOM 691 C CA . GLU A 1 87 ? 11.081 17.856 6.097 1.00 91.00 87 GLU A CA 1
ATOM 692 C C . GLU A 1 87 ? 10.758 18.270 4.655 1.00 91.00 87 GLU A C 1
ATOM 694 O O . GLU A 1 87 ? 11.559 18.948 4.018 1.00 91.00 87 GLU A O 1
ATOM 699 N N . PHE A 1 88 ? 9.574 17.902 4.156 1.00 89.50 88 PHE A N 1
ATOM 700 C CA . PHE A 1 88 ? 9.193 18.110 2.755 1.00 89.50 88 PHE A CA 1
ATOM 701 C C . PHE A 1 88 ? 8.228 19.284 2.531 1.00 89.50 88 PHE A C 1
ATOM 703 O O . PHE A 1 88 ? 7.915 19.585 1.384 1.00 89.50 88 PHE A O 1
ATOM 710 N N . THR A 1 89 ? 7.779 19.970 3.591 1.00 93.31 89 THR A N 1
ATOM 711 C CA . THR A 1 89 ? 6.815 21.093 3.522 1.00 93.31 89 THR A CA 1
ATOM 712 C C . THR A 1 89 ? 5.544 20.725 2.743 1.00 93.31 89 THR A C 1
ATOM 714 O O . THR A 1 89 ? 5.146 21.395 1.793 1.00 93.31 89 THR A O 1
ATOM 717 N N . LEU A 1 90 ? 4.925 19.613 3.135 1.00 92.44 90 LEU A N 1
ATOM 718 C CA . LEU A 1 90 ? 3.771 19.038 2.438 1.00 92.44 90 LEU A CA 1
ATOM 719 C C . LEU A 1 90 ? 2.482 19.822 2.719 1.00 92.44 90 LEU A C 1
ATOM 721 O O . LEU A 1 90 ? 2.284 20.339 3.822 1.00 92.44 90 LEU A O 1
ATOM 725 N N . LYS A 1 91 ? 1.554 19.824 1.758 1.00 93.31 91 LYS A N 1
ATOM 726 C CA . LYS A 1 91 ? 0.211 20.406 1.910 1.00 93.31 91 LYS A CA 1
ATOM 727 C C . LYS A 1 91 ? -0.632 19.655 2.936 1.00 93.31 91 LYS A C 1
ATOM 729 O O . LYS A 1 91 ? -1.496 20.241 3.586 1.00 93.31 91 LYS A O 1
ATOM 734 N N . SER A 1 92 ? -0.463 18.337 3.024 1.00 91.44 92 SER A N 1
ATOM 735 C CA . SER A 1 92 ? -1.289 17.457 3.854 1.00 91.44 92 SER A CA 1
ATOM 736 C C . SER A 1 92 ? -0.566 16.159 4.195 1.00 91.44 92 SER A C 1
ATOM 738 O O . SER A 1 92 ? 0.338 15.720 3.485 1.00 91.44 92 SER A O 1
ATOM 740 N N . MET A 1 93 ? -0.988 15.520 5.288 1.00 91.06 93 MET A N 1
ATOM 741 C CA . MET A 1 93 ? -0.492 14.201 5.680 1.00 91.06 93 MET A CA 1
ATOM 742 C C . MET A 1 93 ? -1.179 13.132 4.824 1.00 91.06 93 MET A C 1
ATOM 744 O O . MET A 1 93 ? -2.207 12.567 5.198 1.00 91.06 93 MET A O 1
ATOM 748 N N . TRP A 1 94 ? -0.647 12.921 3.620 1.00 93.50 94 TRP A N 1
ATOM 749 C CA . TRP A 1 94 ? -1.206 11.987 2.645 1.00 93.50 94 TRP A CA 1
ATOM 750 C C . TRP A 1 94 ? -1.245 10.552 3.175 1.00 93.50 94 TRP A C 1
ATOM 752 O O . TRP A 1 94 ? -0.321 10.090 3.850 1.00 93.50 94 TRP A O 1
ATOM 762 N N . LYS A 1 95 ? -2.303 9.815 2.818 1.00 90.44 95 LYS A N 1
ATOM 763 C CA . LYS A 1 95 ? -2.446 8.399 3.178 1.00 90.44 95 LYS A CA 1
ATOM 764 C C . LYS A 1 95 ? -1.355 7.555 2.510 1.00 90.44 95 LYS A C 1
ATOM 766 O O . LYS A 1 95 ? -0.683 7.972 1.568 1.00 90.44 95 LYS A O 1
ATOM 771 N N . SER A 1 96 ? -1.169 6.331 3.007 1.00 93.69 96 SER A N 1
ATOM 772 C CA . SER A 1 96 ? -0.200 5.406 2.418 1.00 93.69 96 SER A CA 1
ATOM 773 C C . SER A 1 96 ? -0.610 5.022 0.990 1.00 93.69 96 SER A C 1
ATOM 775 O O . SER A 1 96 ? -1.682 4.427 0.835 1.00 93.69 96 SER A O 1
ATOM 777 N N . PRO A 1 97 ? 0.256 5.206 -0.030 1.00 96.19 97 PRO A N 1
ATOM 778 C CA . PRO A 1 97 ? -0.051 4.774 -1.394 1.00 96.19 97 PRO A CA 1
ATOM 779 C C . PRO A 1 97 ? -0.362 3.282 -1.477 1.00 96.19 97 PRO A C 1
ATOM 781 O O . PRO A 1 97 ? -1.263 2.855 -2.190 1.00 96.19 97 PRO A O 1
ATOM 784 N N . ASN A 1 98 ? 0.339 2.472 -0.677 1.00 93.62 98 ASN A N 1
ATOM 785 C CA . ASN A 1 98 ? 0.103 1.032 -0.613 1.00 93.62 98 ASN A CA 1
ATOM 786 C C . ASN A 1 98 ? -1.306 0.702 -0.098 1.00 93.62 98 ASN A C 1
ATOM 788 O O . ASN A 1 98 ? -1.888 -0.284 -0.537 1.00 93.62 98 ASN A O 1
ATOM 792 N N . GLY A 1 99 ? -1.827 1.486 0.853 1.00 88.56 99 GLY A N 1
ATOM 793 C CA . GLY A 1 99 ? -3.186 1.327 1.368 1.00 88.56 99 GLY A CA 1
ATOM 794 C C . GLY A 1 99 ? -4.217 1.691 0.306 1.00 88.56 99 GLY A C 1
ATOM 795 O O . GLY A 1 99 ? -5.087 0.882 0.005 1.00 88.56 99 GLY A O 1
ATOM 796 N N . THR A 1 100 ? -4.062 2.858 -0.324 1.00 92.38 100 THR A N 1
ATOM 797 C CA . THR A 1 100 ? -4.941 3.327 -1.407 1.00 92.38 100 THR A CA 1
ATOM 798 C C . THR A 1 100 ? -5.008 2.326 -2.562 1.00 92.38 100 THR A C 1
ATOM 800 O O . THR A 1 100 ? -6.097 1.904 -2.937 1.00 92.38 100 THR A O 1
ATOM 803 N N . ILE A 1 101 ? -3.859 1.868 -3.067 1.00 95.25 101 ILE A N 1
ATOM 804 C CA . ILE A 1 101 ? -3.799 0.914 -4.184 1.00 95.25 101 ILE A CA 1
ATOM 805 C C . ILE A 1 101 ? -4.455 -0.419 -3.807 1.00 95.25 101 ILE A C 1
ATOM 807 O O . ILE A 1 101 ? -5.263 -0.931 -4.571 1.00 95.25 101 ILE A O 1
ATOM 811 N N . ARG A 1 102 ? -4.163 -0.980 -2.625 1.00 90.06 102 ARG A N 1
ATOM 812 C CA . ARG A 1 102 ? -4.787 -2.245 -2.182 1.00 90.06 102 ARG A CA 1
ATOM 813 C C . ARG A 1 102 ? -6.296 -2.134 -2.054 1.00 90.06 102 ARG A C 1
ATOM 815 O O . ARG A 1 102 ? -6.987 -3.079 -2.401 1.00 90.06 102 ARG A O 1
ATOM 822 N N . ASN A 1 103 ? -6.790 -0.992 -1.587 1.00 85.38 103 ASN A N 1
ATOM 823 C CA . ASN A 1 103 ? -8.222 -0.760 -1.455 1.00 85.38 103 ASN A CA 1
ATOM 824 C C . ASN A 1 103 ? -8.931 -0.725 -2.812 1.00 85.38 103 ASN A C 1
ATOM 826 O O . ASN A 1 103 ? -10.077 -1.146 -2.888 1.00 85.38 103 ASN A O 1
ATOM 830 N N . ILE A 1 104 ? -8.263 -0.218 -3.851 1.00 90.50 104 ILE A N 1
ATOM 831 C CA . ILE A 1 104 ? -8.807 -0.146 -5.213 1.00 90.50 104 ILE A CA 1
ATOM 832 C C . ILE A 1 104 ? -8.687 -1.499 -5.925 1.00 90.50 104 ILE A C 1
ATOM 834 O O . ILE A 1 104 ? -9.636 -1.943 -6.559 1.00 90.50 104 ILE A O 1
ATOM 838 N N . LEU A 1 105 ? -7.528 -2.159 -5.824 1.00 88.44 105 LEU A N 1
ATOM 839 C CA . LEU A 1 105 ? -7.268 -3.439 -6.495 1.00 88.44 105 LEU A CA 1
ATOM 840 C C . LEU A 1 105 ? -7.943 -4.624 -5.820 1.00 88.44 105 LEU A C 1
ATOM 842 O O . LEU A 1 105 ? -8.226 -5.611 -6.486 1.00 88.44 105 LEU A O 1
ATOM 846 N N . ASN A 1 106 ? -8.160 -4.514 -4.511 1.00 81.31 106 ASN A N 1
ATOM 847 C CA . ASN A 1 106 ? -8.935 -5.440 -3.712 1.00 81.31 106 ASN A CA 1
ATOM 848 C C . ASN A 1 106 ? -8.467 -6.907 -3.815 1.00 81.31 106 ASN A C 1
ATOM 850 O O . ASN A 1 106 ? -9.042 -7.720 -4.533 1.00 81.31 106 ASN A O 1
ATOM 854 N N . GLY A 1 107 ? -7.393 -7.257 -3.099 1.00 77.31 107 GLY A N 1
ATOM 855 C CA . GLY A 1 107 ? -6.838 -8.613 -3.158 1.00 77.31 107 GLY A CA 1
ATOM 856 C C . GLY A 1 107 ? -5.918 -8.991 -1.998 1.00 77.31 107 GLY A C 1
ATOM 857 O O . GLY A 1 107 ? -5.715 -8.234 -1.049 1.00 77.31 107 GLY A O 1
ATOM 858 N N . THR A 1 108 ? -5.333 -10.188 -2.075 1.00 79.31 108 THR A N 1
ATOM 859 C CA . THR A 1 108 ? -4.411 -10.732 -1.063 1.00 79.31 108 THR A CA 1
ATOM 860 C C . THR A 1 108 ? -2.955 -10.395 -1.382 1.00 79.31 108 THR A C 1
ATOM 862 O O . THR A 1 108 ? -2.505 -10.523 -2.519 1.00 79.31 108 THR A O 1
ATOM 865 N N . VAL A 1 109 ? -2.173 -10.024 -0.363 1.00 83.12 109 VAL A N 1
ATOM 866 C CA . VAL A 1 109 ? -0.722 -9.836 -0.513 1.00 83.12 109 VAL A CA 1
ATOM 867 C C . VAL A 1 109 ? 0.006 -11.096 -0.066 1.00 83.12 109 VAL A C 1
ATOM 869 O O . VAL A 1 109 ? 0.013 -11.415 1.123 1.00 83.12 109 VAL A O 1
ATOM 872 N N . PHE A 1 110 ? 0.682 -11.762 -0.998 1.00 84.06 110 PHE A N 1
ATOM 873 C CA . PHE A 1 110 ? 1.570 -12.883 -0.697 1.00 84.06 110 PHE A CA 1
ATOM 874 C C . PHE A 1 110 ? 2.992 -12.392 -0.429 1.00 84.06 110 PHE A C 1
ATOM 876 O O . PHE A 1 110 ? 3.522 -11.539 -1.143 1.00 84.06 110 PHE A O 1
ATOM 883 N N . ARG A 1 111 ? 3.614 -12.919 0.626 1.00 84.00 111 ARG A N 1
ATOM 884 C CA . ARG A 1 111 ? 5.014 -12.650 0.968 1.00 84.00 111 ARG A CA 1
ATOM 885 C C . ARG A 1 111 ? 5.739 -13.952 1.223 1.00 84.00 111 ARG A C 1
ATOM 887 O O . ARG A 1 111 ? 5.338 -14.711 2.100 1.00 84.00 111 ARG A O 1
ATOM 894 N N . GLU A 1 112 ? 6.834 -14.166 0.512 1.00 84.81 112 GLU A N 1
ATOM 895 C CA . GLU A 1 112 ? 7.709 -15.317 0.702 1.00 84.81 112 GLU A CA 1
ATOM 896 C C . GLU A 1 112 ? 9.184 -14.888 0.769 1.00 84.81 112 GLU A C 1
ATOM 898 O O . GLU A 1 112 ? 9.549 -13.836 0.233 1.00 84.81 112 GLU A O 1
ATOM 903 N N . PRO A 1 113 ? 10.045 -15.660 1.452 1.00 85.62 113 PRO A N 1
ATOM 904 C CA . PRO A 1 113 ? 11.468 -15.365 1.513 1.00 85.62 113 PRO A CA 1
ATOM 905 C C . PRO A 1 113 ? 12.195 -15.803 0.234 1.00 85.62 113 PRO A C 1
ATOM 907 O O . PRO A 1 113 ? 12.019 -16.923 -0.240 1.00 85.62 113 PRO A O 1
ATOM 910 N N . ILE A 1 114 ? 13.126 -14.977 -0.250 1.00 87.69 114 ILE A N 1
ATOM 911 C CA . ILE A 1 114 ? 14.123 -15.400 -1.243 1.00 87.69 114 ILE A CA 1
ATOM 912 C C . ILE A 1 114 ? 15.261 -16.104 -0.493 1.00 87.69 114 ILE A C 1
ATOM 914 O O . ILE A 1 114 ? 16.015 -15.474 0.250 1.00 87.69 114 ILE A O 1
ATOM 918 N N . LEU A 1 115 ? 15.363 -17.427 -0.643 1.00 87.19 115 LEU A N 1
ATOM 919 C CA . LEU A 1 115 ? 16.329 -18.244 0.094 1.00 87.19 115 LEU A CA 1
ATOM 920 C C . LEU A 1 115 ? 17.682 -18.318 -0.625 1.00 87.19 115 LEU A C 1
ATOM 922 O O . LEU A 1 115 ? 17.790 -18.858 -1.725 1.00 87.19 115 LEU A O 1
ATOM 926 N N . CYS A 1 116 ? 18.739 -17.871 0.052 1.00 91.19 116 CYS A N 1
ATOM 927 C CA . CYS A 1 116 ? 20.119 -17.986 -0.416 1.00 91.19 116 CYS A CA 1
ATOM 928 C C . CYS A 1 116 ? 20.847 -19.090 0.360 1.00 91.19 116 CYS A C 1
ATOM 930 O O . CYS A 1 116 ? 20.918 -19.043 1.587 1.00 91.19 116 CYS A O 1
ATOM 932 N N . LYS A 1 117 ? 21.428 -20.076 -0.341 1.00 90.62 117 LYS A N 1
ATOM 933 C CA . LYS A 1 117 ? 22.095 -21.240 0.287 1.00 90.62 117 LYS A CA 1
ATOM 934 C C . LYS A 1 117 ? 23.226 -20.860 1.252 1.00 90.62 117 LYS A C 1
ATOM 936 O O . LYS A 1 117 ? 23.518 -21.615 2.170 1.00 90.62 117 LYS A O 1
ATOM 941 N N . ASN A 1 118 ? 23.866 -19.717 1.023 1.00 94.75 118 ASN A N 1
ATOM 942 C CA . ASN A 1 118 ? 24.995 -19.206 1.797 1.00 94.75 118 ASN A CA 1
ATOM 943 C C . ASN A 1 118 ? 24.591 -18.250 2.934 1.00 94.75 118 ASN A C 1
ATOM 945 O O . ASN A 1 118 ? 25.475 -17.741 3.617 1.00 94.75 118 ASN A O 1
ATOM 949 N N . ILE A 1 119 ? 23.296 -17.990 3.139 1.00 93.38 119 ILE A N 1
ATOM 950 C CA . ILE A 1 119 ? 22.809 -17.127 4.220 1.00 93.38 119 ILE A CA 1
ATOM 951 C C . ILE A 1 119 ? 22.167 -18.006 5.304 1.00 93.38 119 ILE A C 1
ATOM 953 O O . ILE A 1 119 ? 21.136 -18.636 5.045 1.00 93.38 119 ILE A O 1
ATOM 957 N N . PRO A 1 120 ? 22.752 -18.093 6.515 1.00 91.75 120 PRO A N 1
ATOM 958 C CA . PRO A 1 120 ? 22.188 -18.893 7.594 1.00 91.75 120 PRO A CA 1
ATOM 959 C C . PRO A 1 120 ? 20.865 -18.300 8.097 1.00 91.75 120 PRO A C 1
ATOM 961 O O . PRO A 1 120 ? 20.677 -17.084 8.143 1.00 91.75 120 PRO A O 1
ATOM 964 N N . ARG A 1 121 ? 19.938 -19.175 8.499 1.00 88.00 121 ARG A N 1
ATOM 965 C CA . ARG A 1 121 ? 18.628 -18.787 9.042 1.00 88.00 121 ARG A CA 1
ATOM 966 C C . ARG A 1 121 ? 18.717 -18.555 10.546 1.00 88.00 121 ARG A C 1
ATOM 968 O O . ARG A 1 121 ? 19.315 -19.364 11.248 1.00 88.00 121 ARG A O 1
ATOM 975 N N . LEU A 1 122 ? 18.036 -17.516 11.038 1.00 90.75 122 LEU A N 1
ATOM 976 C CA . LEU A 1 122 ? 17.914 -17.243 12.477 1.00 90.75 122 LEU A CA 1
ATOM 977 C C . LEU A 1 122 ? 17.155 -18.343 13.226 1.00 90.75 122 LEU A C 1
ATOM 979 O O . LEU A 1 122 ? 17.465 -18.622 14.378 1.00 90.75 122 LEU A O 1
ATOM 983 N N . ILE A 1 123 ? 16.177 -18.973 12.568 1.00 90.44 123 ILE A N 1
ATOM 984 C CA . ILE A 1 123 ? 15.426 -20.114 13.097 1.00 90.44 123 ILE A CA 1
ATOM 985 C C . ILE A 1 123 ? 15.870 -21.357 12.315 1.00 90.44 123 ILE A C 1
ATOM 987 O O . ILE A 1 123 ? 15.409 -21.571 11.189 1.00 90.44 123 ILE A O 1
ATOM 991 N N . PRO A 1 124 ? 16.777 -22.186 12.866 1.00 85.25 124 PRO A N 1
ATOM 992 C CA . PRO A 1 124 ? 17.408 -23.270 12.109 1.00 85.25 124 PRO A CA 1
ATOM 993 C C . PRO A 1 124 ? 16.425 -24.344 11.630 1.00 85.25 124 PRO A C 1
ATOM 995 O O . PRO A 1 124 ? 16.634 -24.941 10.574 1.00 85.25 124 PRO A O 1
ATOM 998 N N . GLY A 1 125 ? 15.335 -24.560 12.377 1.00 91.12 125 GLY A N 1
ATOM 999 C CA . GLY A 1 125 ? 14.301 -25.547 12.055 1.00 91.12 125 GLY A CA 1
ATOM 1000 C C . GLY A 1 125 ? 13.454 -25.208 10.823 1.00 91.12 125 GLY A C 1
ATOM 1001 O O . GLY A 1 125 ? 12.792 -26.088 10.277 1.00 91.12 125 GLY A O 1
ATOM 1002 N N . TRP A 1 126 ? 13.484 -23.962 10.342 1.00 89.44 126 TRP A N 1
ATOM 1003 C CA . TRP A 1 126 ? 12.758 -23.553 9.138 1.00 89.44 126 TRP A CA 1
ATOM 1004 C C . TRP A 1 126 ? 13.481 -24.017 7.873 1.00 89.44 126 TRP A C 1
ATOM 1006 O O . TRP A 1 126 ? 14.215 -23.277 7.226 1.00 89.44 126 TRP A O 1
ATOM 1016 N N . THR A 1 127 ? 13.290 -25.285 7.521 1.00 84.69 127 THR A N 1
ATOM 1017 C CA . THR A 1 127 ? 13.945 -25.920 6.367 1.00 84.69 127 THR A CA 1
ATOM 1018 C C . THR A 1 127 ? 13.238 -25.659 5.036 1.00 84.69 127 THR A C 1
ATOM 1020 O O . THR A 1 127 ? 13.857 -25.825 3.986 1.00 84.69 127 THR A O 1
ATOM 1023 N N . LYS A 1 128 ? 11.977 -25.214 5.073 1.00 84.00 128 LYS A N 1
ATOM 1024 C CA . LYS A 1 128 ? 11.140 -24.880 3.911 1.00 84.00 128 LYS A CA 1
ATOM 1025 C C . LYS A 1 128 ? 10.683 -23.414 3.982 1.00 84.00 128 LYS A C 1
ATOM 1027 O O . LYS A 1 128 ? 10.600 -22.881 5.091 1.00 84.00 128 LYS A O 1
ATOM 1032 N N . PRO A 1 129 ? 10.403 -22.757 2.840 1.00 83.19 129 PRO A N 1
ATOM 1033 C CA . PRO A 1 129 ? 9.846 -21.409 2.840 1.00 83.19 129 PRO A CA 1
ATOM 1034 C C . PRO A 1 129 ? 8.448 -21.400 3.466 1.00 83.19 129 PRO A C 1
ATOM 1036 O O . PRO A 1 129 ? 7.701 -22.373 3.366 1.00 83.19 129 PRO A O 1
ATOM 1039 N N . ILE A 1 130 ? 8.105 -20.279 4.094 1.00 84.81 130 ILE A N 1
ATOM 1040 C CA . ILE A 1 130 ? 6.764 -20.002 4.606 1.00 84.81 130 ILE A CA 1
ATOM 1041 C C . ILE A 1 130 ? 6.239 -18.801 3.825 1.00 84.81 130 ILE A C 1
ATOM 1043 O O . ILE A 1 130 ? 6.868 -17.742 3.832 1.00 84.81 130 ILE A O 1
ATOM 1047 N N . CYS A 1 131 ? 5.113 -18.983 3.138 1.00 81.62 131 CYS A N 1
ATOM 1048 C CA . CYS A 1 131 ? 4.407 -17.900 2.468 1.00 81.62 131 CYS A CA 1
ATOM 1049 C C . CYS A 1 131 ? 3.318 -17.362 3.398 1.00 81.62 131 CYS A C 1
ATOM 1051 O O . CYS A 1 131 ? 2.534 -18.133 3.952 1.00 81.62 131 CYS A O 1
ATOM 1053 N N . ILE A 1 132 ? 3.274 -16.045 3.571 1.00 82.69 132 ILE A N 1
ATOM 1054 C CA . ILE A 1 132 ? 2.231 -15.361 4.334 1.00 82.69 132 ILE A CA 1
ATOM 1055 C C . ILE A 1 132 ? 1.257 -14.746 3.334 1.00 82.69 132 ILE A C 1
ATOM 1057 O O . ILE A 1 132 ? 1.626 -13.826 2.603 1.00 82.69 132 ILE A O 1
ATOM 1061 N N . GLY A 1 133 ? 0.021 -15.243 3.327 1.00 84.19 133 GLY A N 1
ATOM 1062 C CA . GLY A 1 133 ? -1.112 -14.582 2.685 1.00 84.19 133 GLY A CA 1
ATOM 1063 C C . GLY A 1 133 ? -1.712 -13.574 3.655 1.00 84.19 133 GLY A C 1
ATOM 1064 O O . GLY A 1 133 ? -2.307 -13.955 4.659 1.00 84.19 133 GLY A O 1
ATOM 1065 N N . ARG A 1 134 ? -1.510 -12.284 3.395 1.00 79.50 134 ARG A N 1
ATOM 1066 C CA . ARG A 1 134 ? -2.050 -11.207 4.225 1.00 79.50 134 ARG A CA 1
ATOM 1067 C C . ARG A 1 134 ? -3.319 -10.653 3.584 1.00 79.50 134 ARG A C 1
ATOM 1069 O O . ARG A 1 134 ? -3.252 -10.119 2.473 1.00 79.50 134 ARG A O 1
ATOM 1076 N N . HIS A 1 135 ? -4.426 -10.704 4.325 1.00 77.94 135 HIS A N 1
ATOM 1077 C CA . HIS A 1 135 ? -5.643 -9.982 3.972 1.00 77.94 135 HIS A CA 1
ATOM 1078 C C . HIS A 1 135 ? -5.352 -8.473 3.934 1.00 77.94 135 HIS A C 1
ATOM 1080 O O . HIS A 1 135 ? -4.712 -7.923 4.838 1.00 77.94 135 HIS A O 1
ATOM 1086 N N . ALA A 1 136 ? -5.705 -7.825 2.826 1.00 76.81 136 ALA A N 1
ATOM 1087 C CA . ALA A 1 136 ? -5.260 -6.471 2.511 1.00 76.81 136 ALA A CA 1
ATOM 1088 C C . ALA A 1 136 ? -6.402 -5.440 2.500 1.00 76.81 136 ALA A C 1
ATOM 1090 O O . ALA A 1 136 ? -6.203 -4.342 1.978 1.00 76.81 136 ALA A O 1
ATOM 1091 N N . PHE A 1 137 ? -7.542 -5.778 3.109 1.00 77.31 137 PHE A N 1
ATOM 1092 C CA . PHE A 1 137 ? -8.735 -4.944 3.201 1.00 77.31 137 PHE A CA 1
ATOM 1093 C C . PHE A 1 137 ? -9.235 -4.819 4.649 1.00 77.31 137 PHE A C 1
ATOM 1095 O O . PHE A 1 137 ? -9.097 -5.746 5.445 1.00 77.31 137 PHE A O 1
ATOM 1102 N N . GLY A 1 138 ? -9.825 -3.663 4.965 1.00 83.12 138 GLY A N 1
ATOM 1103 C CA . GLY A 1 138 ? -10.502 -3.416 6.238 1.00 83.12 138 GLY A CA 1
ATOM 1104 C C . GLY A 1 138 ? -9.563 -3.206 7.428 1.00 83.12 138 GLY A C 1
ATOM 1105 O O . GLY A 1 138 ? -8.442 -2.696 7.293 1.00 83.12 138 GLY A O 1
ATOM 1106 N N . ASP A 1 139 ? -10.066 -3.580 8.601 1.00 86.12 139 ASP A N 1
ATOM 1107 C CA . ASP A 1 139 ? -9.385 -3.578 9.897 1.00 86.12 139 ASP A CA 1
ATOM 1108 C C . ASP A 1 139 ? -8.716 -2.222 10.214 1.00 86.12 139 ASP A C 1
ATOM 1110 O O . ASP A 1 139 ? -9.196 -1.154 9.815 1.00 86.12 139 ASP A O 1
ATOM 1114 N N . GLN A 1 140 ? -7.580 -2.224 10.922 1.00 84.06 140 GLN A N 1
ATOM 1115 C CA . GLN A 1 140 ? -6.862 -1.001 11.295 1.00 84.06 140 GLN A CA 1
ATOM 1116 C C . GLN A 1 140 ? -6.429 -0.132 10.102 1.00 84.06 140 GLN A C 1
ATOM 1118 O O . GLN A 1 140 ? -6.093 1.034 10.288 1.00 84.06 140 GLN A O 1
ATOM 1123 N N . TYR A 1 141 ? -6.414 -0.667 8.875 1.00 79.56 141 TYR A N 1
ATOM 1124 C CA . TYR A 1 141 ? -6.005 0.083 7.681 1.00 79.56 141 TYR A CA 1
ATOM 1125 C C . TYR A 1 141 ? -7.100 1.005 7.139 1.00 79.56 141 TYR A C 1
ATOM 1127 O O . TYR A 1 141 ? -6.791 1.920 6.372 1.00 79.56 141 TYR A O 1
ATOM 1135 N N . LYS A 1 142 ? -8.358 0.777 7.536 1.00 79.44 142 LYS A N 1
ATOM 1136 C CA . LYS A 1 142 ? -9.508 1.644 7.240 1.00 79.44 142 LYS A CA 1
ATOM 1137 C C . LYS A 1 142 ? -10.253 2.083 8.502 1.00 79.44 142 LYS A C 1
ATOM 1139 O O . LYS A 1 142 ? -11.407 2.502 8.425 1.00 79.44 142 LYS A O 1
ATOM 1144 N N . ALA A 1 143 ? -9.599 1.982 9.650 1.00 87.25 143 ALA A N 1
ATOM 1145 C CA . ALA A 1 143 ? -10.196 2.396 10.898 1.00 87.25 143 ALA A CA 1
ATOM 1146 C C . ALA A 1 143 ? -10.377 3.918 10.961 1.00 87.25 143 ALA A C 1
ATOM 1148 O O . ALA A 1 143 ? -9.644 4.679 10.328 1.00 87.25 143 ALA A O 1
ATOM 1149 N N . THR A 1 144 ? -11.362 4.343 11.7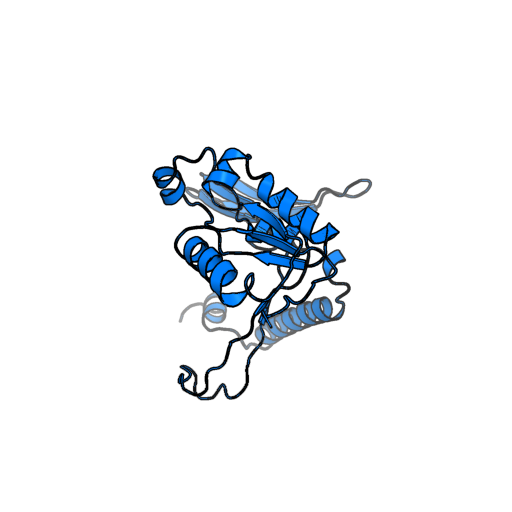43 1.00 88.81 144 THR A N 1
ATOM 1150 C CA . THR A 1 144 ? -11.528 5.732 12.173 1.00 88.81 144 THR A CA 1
ATOM 1151 C C . THR A 1 144 ? -11.157 5.820 13.642 1.00 88.81 144 THR A C 1
ATOM 1153 O O . THR A 1 144 ? -11.686 5.066 14.463 1.00 88.81 144 THR A O 1
ATOM 1156 N N . ASP A 1 145 ? -10.250 6.730 13.969 1.00 92.88 145 ASP A N 1
ATOM 1157 C CA . ASP A 1 145 ? -9.755 6.943 15.319 1.00 92.88 145 ASP A CA 1
ATOM 1158 C C . ASP A 1 145 ? -9.976 8.378 15.802 1.00 92.88 145 ASP A C 1
ATOM 1160 O O . ASP A 1 145 ? -10.119 9.322 15.023 1.00 92.88 145 ASP A O 1
ATOM 1164 N N . ALA A 1 146 ? -10.048 8.534 17.122 1.00 92.88 146 ALA A N 1
ATOM 1165 C CA . ALA A 1 146 ? -10.203 9.832 17.759 1.00 92.88 146 ALA A CA 1
ATOM 1166 C C . ALA A 1 146 ? -9.573 9.861 19.153 1.00 92.88 146 ALA A C 1
ATOM 1168 O O . ALA A 1 146 ? -9.655 8.902 19.924 1.00 92.88 146 ALA A O 1
ATOM 1169 N N . VAL A 1 147 ? -9.018 11.020 19.513 1.00 94.81 147 VAL A N 1
ATOM 1170 C CA . VAL A 1 147 ? -8.667 11.345 20.900 1.00 94.81 147 VAL A CA 1
ATOM 1171 C C . VAL A 1 147 ? -9.910 11.889 21.597 1.00 94.81 147 VAL A C 1
ATOM 1173 O O . VAL A 1 147 ? -10.435 12.938 21.221 1.00 94.81 147 VAL A O 1
ATOM 1176 N N . ILE A 1 148 ? -10.365 11.196 22.637 1.00 96.81 148 ILE A N 1
ATOM 1177 C CA . ILE A 1 148 ? -11.530 11.579 23.436 1.00 96.81 148 ILE A CA 1
ATOM 1178 C C . ILE A 1 148 ? -11.067 12.472 24.583 1.00 96.81 148 ILE A C 1
ATOM 1180 O O . ILE A 1 148 ? -10.127 12.126 25.299 1.00 96.81 148 ILE A O 1
ATOM 1184 N N . LYS A 1 149 ? -11.722 13.621 24.769 1.00 95.56 149 LYS A N 1
ATOM 1185 C CA . LYS A 1 149 ? -11.384 14.601 25.811 1.00 95.56 149 LYS A CA 1
ATOM 1186 C C . LYS A 1 149 ? -12.543 14.741 26.794 1.00 95.56 149 LYS A C 1
ATOM 1188 O O . LYS A 1 149 ? -13.617 15.192 26.410 1.00 95.56 149 LYS A O 1
ATOM 1193 N N . GLY A 1 150 ? -12.289 14.410 28.057 1.00 95.69 150 GLY A N 1
ATOM 1194 C CA . GLY A 1 150 ? -13.265 14.488 29.143 1.00 95.69 150 GLY A CA 1
ATOM 1195 C C . GLY A 1 150 ? -14.251 13.311 29.209 1.00 95.69 150 GLY A C 1
ATOM 1196 O O . GLY A 1 150 ? -14.101 12.327 28.478 1.00 95.69 150 GLY A O 1
ATOM 1197 N N . PRO A 1 151 ? -15.240 13.399 30.118 1.00 97.19 151 PRO A N 1
ATOM 1198 C CA . PRO A 1 151 ? -16.225 12.347 30.330 1.00 97.19 151 PRO A CA 1
ATOM 1199 C C . PRO A 1 151 ? -17.307 12.322 29.239 1.00 97.19 151 PRO A C 1
ATOM 1201 O O . PRO A 1 151 ? -17.709 13.364 28.724 1.00 97.19 151 PRO A O 1
ATOM 1204 N N . GLY A 1 152 ? -17.822 11.133 28.918 1.00 96.44 152 GLY A N 1
ATOM 1205 C CA . GLY A 1 152 ? -18.876 10.939 27.921 1.00 96.44 152 GLY A CA 1
ATOM 1206 C C . GLY A 1 152 ? -19.053 9.483 27.487 1.00 96.44 152 GLY A C 1
ATOM 1207 O O . GLY A 1 152 ? -18.171 8.649 27.678 1.00 96.44 152 GLY A O 1
ATOM 1208 N N . LYS A 1 153 ? -20.195 9.176 26.864 1.00 97.00 153 LYS A N 1
ATOM 1209 C CA . LYS A 1 153 ? -20.487 7.840 26.326 1.00 97.00 153 LYS A CA 1
ATOM 1210 C C . LYS A 1 153 ? -20.030 7.714 24.878 1.00 97.00 153 LYS A C 1
ATOM 1212 O O . LYS A 1 153 ? -20.479 8.472 24.022 1.00 97.00 153 LYS A O 1
ATOM 1217 N N . LEU A 1 154 ? -19.198 6.718 24.609 1.00 96.69 154 LEU A N 1
ATOM 1218 C CA . LEU A 1 154 ? -18.859 6.270 23.267 1.00 96.69 154 LEU A CA 1
ATOM 1219 C C . LEU A 1 154 ? -19.838 5.178 22.843 1.00 96.69 154 LEU A C 1
ATOM 1221 O O . LEU A 1 154 ? -20.016 4.184 23.549 1.00 96.69 154 LEU A O 1
ATOM 1225 N N . LYS A 1 155 ? -20.453 5.366 21.679 1.00 97.06 155 LYS A N 1
ATOM 1226 C CA . LYS A 1 155 ? -21.426 4.442 21.098 1.00 97.06 155 LYS A CA 1
ATOM 1227 C C . LYS A 1 155 ? -21.032 4.100 19.667 1.00 97.06 155 LYS A C 1
ATOM 1229 O O . LYS A 1 155 ? -20.481 4.946 18.965 1.00 97.06 155 LYS A O 1
ATOM 1234 N N . MET A 1 156 ? -21.343 2.881 19.248 1.00 95.50 156 MET A N 1
ATOM 1235 C CA . MET A 1 156 ? -21.315 2.450 17.856 1.00 95.50 156 MET A CA 1
ATOM 1236 C C . MET A 1 156 ? -22.749 2.442 17.337 1.00 95.50 156 MET A C 1
ATOM 1238 O O . MET A 1 156 ? -23.627 1.865 17.976 1.00 95.50 156 MET A O 1
ATOM 1242 N N . VAL A 1 157 ? -22.981 3.110 16.208 1.00 95.44 157 VAL A N 1
ATOM 1243 C CA . VAL A 1 157 ? -24.312 3.244 15.608 1.00 95.44 157 VAL A CA 1
ATOM 1244 C C . VAL A 1 157 ? -24.261 2.706 14.186 1.00 95.44 157 VAL A C 1
ATOM 1246 O O . VAL A 1 157 ? -23.443 3.165 13.391 1.00 95.44 157 VAL A O 1
ATOM 1249 N N . PHE A 1 158 ? -25.135 1.754 13.872 1.00 93.81 158 PHE A N 1
ATOM 1250 C CA . PHE A 1 158 ? -25.366 1.271 12.515 1.00 93.81 158 PHE A CA 1
ATOM 1251 C C . PHE A 1 158 ? -26.750 1.724 12.052 1.00 93.81 158 PHE A C 1
ATOM 1253 O O . PHE A 1 158 ? -27.746 1.488 12.735 1.00 93.81 158 PHE A O 1
ATOM 1260 N N . VAL A 1 159 ? -26.791 2.391 10.901 1.00 95.06 159 VAL A N 1
ATOM 1261 C CA . VAL A 1 159 ? -28.015 2.908 10.283 1.00 95.06 159 VAL A CA 1
ATOM 1262 C C . VAL A 1 159 ? -28.207 2.143 8.974 1.00 95.06 159 VAL A C 1
ATOM 1264 O O . VAL A 1 159 ? -27.412 2.356 8.057 1.00 95.06 159 VAL A O 1
ATOM 1267 N N . PRO A 1 160 ? -29.187 1.227 8.882 1.00 93.19 160 PRO A N 1
ATOM 1268 C CA . PRO A 1 160 ? -29.425 0.485 7.650 1.00 93.19 160 PRO A CA 1
ATOM 1269 C C . PRO A 1 160 ? -29.895 1.426 6.533 1.00 93.19 160 PRO A C 1
ATOM 1271 O O . PRO A 1 160 ? -30.652 2.369 6.772 1.00 93.19 160 PRO A O 1
ATOM 1274 N N . GLU A 1 161 ? -29.470 1.163 5.297 1.00 89.06 161 GLU A N 1
ATOM 1275 C CA . GLU A 1 161 ? -30.072 1.815 4.134 1.00 89.06 161 GLU A CA 1
ATOM 1276 C C . GLU A 1 161 ? -31.475 1.234 3.895 1.00 89.06 161 GLU A C 1
ATOM 1278 O O . GLU A 1 161 ? -31.632 0.036 3.665 1.00 89.06 161 GLU A O 1
ATOM 1283 N N . GLY A 1 162 ? -32.505 2.084 3.938 1.00 85.69 162 GLY A N 1
ATOM 1284 C CA . GLY A 1 162 ? -33.892 1.688 3.679 1.00 85.69 162 GLY A CA 1
ATOM 1285 C C . GLY A 1 162 ? -34.679 1.335 4.943 1.00 85.69 162 GLY A C 1
ATOM 1286 O O . GLY A 1 162 ? -34.727 2.122 5.887 1.00 85.69 162 GLY A O 1
ATOM 1287 N N . GLU A 1 163 ? -35.371 0.193 4.925 1.00 77.56 163 GLU A N 1
ATOM 1288 C CA . GLU A 1 163 ? -36.213 -0.255 6.038 1.00 77.56 163 GLU A CA 1
ATOM 1289 C C . GLU A 1 163 ? -35.404 -1.094 7.035 1.00 77.56 163 GLU A C 1
ATOM 1291 O O . GLU A 1 163 ? -34.875 -2.153 6.703 1.00 77.56 163 GLU A O 1
ATOM 1296 N N . GLY A 1 164 ? -35.327 -0.623 8.278 1.00 82.50 164 GLY A N 1
ATOM 1297 C CA . GLY A 1 164 ? -34.683 -1.313 9.390 1.00 82.50 164 GLY A CA 1
ATOM 1298 C C . GLY A 1 164 ? -34.542 -0.390 10.599 1.00 82.50 164 GLY A C 1
ATOM 1299 O O . GLY A 1 164 ? -34.590 0.833 10.465 1.00 82.50 164 GLY A O 1
ATOM 1300 N N . GLU A 1 165 ? -34.393 -0.965 11.790 1.00 90.38 165 GLU A N 1
ATOM 1301 C CA . GLU A 1 165 ? -34.112 -0.187 12.997 1.00 90.38 165 GLU A CA 1
ATOM 1302 C C . GLU A 1 165 ? -32.612 0.092 13.120 1.00 90.38 165 GLU A C 1
ATOM 1304 O O . GLU A 1 165 ? -31.773 -0.740 12.772 1.00 90.38 165 GLU A O 1
ATOM 1309 N N . ASN A 1 166 ? -32.272 1.270 13.641 1.00 93.50 166 ASN A N 1
ATOM 1310 C CA . ASN A 1 166 ? -30.888 1.597 13.957 1.00 93.50 166 ASN A CA 1
ATOM 1311 C C . ASN A 1 166 ? -30.391 0.703 15.096 1.00 93.50 166 ASN A C 1
ATOM 1313 O O . ASN A 1 166 ? -31.038 0.600 16.139 1.00 93.50 166 ASN A O 1
ATOM 1317 N N . THR A 1 167 ? -29.193 0.150 14.939 1.00 93.69 167 THR A N 1
ATOM 1318 C CA . THR A 1 167 ? -28.510 -0.559 16.023 1.00 93.69 167 THR A CA 1
ATOM 1319 C C . THR A 1 167 ? -27.607 0.418 16.759 1.00 93.69 167 THR A C 1
ATOM 1321 O O . THR A 1 167 ? -26.745 1.048 16.149 1.00 93.69 167 THR A O 1
ATOM 1324 N N . GLU A 1 168 ? -27.770 0.525 18.076 1.00 96.44 168 GLU A N 1
ATOM 1325 C CA . GLU A 1 168 ? -26.925 1.347 18.940 1.00 96.44 168 GLU A CA 1
ATOM 1326 C C . GLU A 1 168 ? -26.308 0.488 20.047 1.00 96.44 168 GLU A C 1
ATOM 1328 O O . GLU A 1 168 ? -27.015 -0.121 20.848 1.00 96.44 168 GLU A O 1
ATOM 1333 N N . LEU A 1 169 ? -24.977 0.452 20.103 1.00 94.38 169 LEU A N 1
ATOM 1334 C CA . LEU A 1 169 ? -24.213 -0.301 21.096 1.00 94.38 169 LEU A CA 1
ATOM 1335 C C . LEU A 1 169 ? -23.340 0.660 21.902 1.00 94.38 169 LEU A C 1
ATOM 1337 O O . LEU A 1 169 ? -22.526 1.395 21.340 1.00 94.38 169 LEU A O 1
ATOM 1341 N N . GLU A 1 170 ? -23.485 0.665 23.228 1.00 96.00 170 GLU A N 1
ATOM 1342 C CA . GLU A 1 170 ? -22.562 1.394 24.102 1.00 96.00 170 GLU A CA 1
ATOM 1343 C C . GLU A 1 170 ? -21.220 0.655 24.141 1.00 96.00 170 GLU A C 1
ATOM 1345 O O . GLU A 1 170 ? -21.152 -0.504 24.539 1.00 96.00 170 GLU A O 1
ATOM 1350 N N . VAL A 1 171 ? -20.154 1.332 23.715 1.00 95.38 171 VAL A N 1
ATOM 1351 C CA . VAL A 1 171 ? -18.796 0.774 23.701 1.00 95.38 171 VAL A CA 1
ATOM 1352 C C . VAL A 1 171 ? -18.135 0.999 25.055 1.00 95.38 171 VAL A C 1
ATOM 1354 O O . VAL A 1 171 ? -17.580 0.079 25.648 1.00 95.38 171 VAL A O 1
ATOM 1357 N N . TYR A 1 172 ? -18.175 2.241 25.544 1.00 96.56 172 TYR A N 1
ATOM 1358 C CA . TYR A 1 172 ? -17.577 2.610 26.822 1.00 96.56 172 TYR A CA 1
ATOM 1359 C C . TYR A 1 172 ? -18.117 3.947 27.334 1.00 96.56 172 TYR A C 1
ATOM 1361 O O . TYR A 1 172 ? -18.432 4.843 26.550 1.00 96.56 172 TYR A O 1
ATOM 1369 N N . ASN A 1 173 ? -18.150 4.119 28.654 1.00 96.62 173 ASN A N 1
ATOM 1370 C CA . ASN A 1 173 ? -18.441 5.397 29.296 1.00 96.62 173 ASN A CA 1
ATOM 1371 C C . ASN A 1 173 ? -17.161 5.984 29.906 1.00 96.62 173 ASN A C 1
ATOM 1373 O O . ASN A 1 173 ? -16.685 5.528 30.947 1.00 96.62 173 ASN A O 1
ATOM 1377 N N . PHE A 1 174 ? -16.604 7.011 29.269 1.00 96.44 174 PHE A N 1
ATOM 1378 C CA . PHE A 1 174 ? -15.468 7.758 29.794 1.00 96.44 174 PHE A CA 1
ATOM 1379 C C . PHE A 1 174 ? -15.906 8.565 31.020 1.00 96.44 174 PHE A C 1
ATOM 1381 O O . PHE A 1 174 ? -16.813 9.389 30.942 1.00 96.44 174 PHE A O 1
ATOM 1388 N N . THR A 1 175 ? -15.246 8.356 32.158 1.00 95.44 175 THR A N 1
ATOM 1389 C CA . THR A 1 175 ? -15.529 9.072 33.419 1.00 95.44 175 THR A CA 1
ATOM 1390 C C . THR A 1 175 ? -14.414 10.033 33.835 1.00 95.44 175 THR A C 1
ATOM 1392 O O . THR A 1 175 ? -14.623 10.878 34.702 1.00 95.44 175 THR A O 1
ATOM 1395 N N . GLY A 1 176 ? -13.230 9.905 33.230 1.00 91.44 176 GLY A N 1
ATOM 1396 C CA . GLY A 1 176 ? -12.028 10.665 33.570 1.00 91.44 176 GLY A CA 1
ATOM 1397 C C . GLY A 1 176 ? -11.660 11.741 32.546 1.00 91.44 176 GLY A C 1
ATOM 1398 O O . GLY A 1 176 ? -12.502 12.276 31.830 1.00 91.44 176 GLY A O 1
ATOM 1399 N N . ALA A 1 177 ? -10.365 12.052 32.467 1.00 90.81 177 ALA A N 1
ATOM 1400 C CA . ALA A 1 177 ? -9.834 13.119 31.615 1.00 90.81 177 ALA A CA 1
ATOM 1401 C C . ALA A 1 177 ? -9.960 12.855 30.099 1.00 90.81 177 ALA A C 1
ATOM 1403 O O . ALA A 1 177 ? -9.778 13.781 29.307 1.00 90.81 177 ALA A O 1
ATOM 1404 N N . GLY A 1 178 ? -10.273 11.625 29.685 1.00 93.00 178 GLY A N 1
ATOM 1405 C CA . GLY A 1 178 ? -10.397 11.232 28.283 1.00 93.00 178 GLY A CA 1
ATOM 1406 C C . GLY A 1 178 ? -9.718 9.897 27.981 1.00 93.00 178 GLY A C 1
ATOM 1407 O O . GLY A 1 178 ? -9.487 9.091 28.882 1.00 93.00 178 GLY A O 1
ATOM 1408 N N . GLY A 1 179 ? -9.397 9.674 26.708 1.00 95.69 179 GLY A N 1
ATOM 1409 C CA . GLY A 1 179 ? -8.731 8.472 26.211 1.00 95.69 179 GLY A CA 1
ATOM 1410 C C . GLY A 1 179 ? -8.639 8.469 24.687 1.00 95.69 179 GLY A C 1
ATOM 1411 O O . GLY A 1 179 ? -8.567 9.525 24.060 1.00 95.69 179 GLY A O 1
ATOM 1412 N N . VAL A 1 180 ? -8.659 7.285 24.085 1.00 96.06 180 VAL A N 1
ATOM 1413 C CA . VAL A 1 180 ? -8.674 7.107 22.627 1.00 96.06 180 VAL A CA 1
ATOM 1414 C C . VAL A 1 180 ? -9.788 6.144 22.233 1.00 96.06 180 VAL A C 1
ATOM 1416 O O . VAL A 1 180 ? -10.159 5.270 23.015 1.00 96.06 180 VAL A O 1
ATOM 1419 N N . ALA A 1 181 ? -10.318 6.315 21.028 1.00 94.56 181 ALA A N 1
ATOM 1420 C CA . ALA A 1 181 ? -11.309 5.435 20.428 1.00 94.56 181 ALA A CA 1
ATOM 1421 C C . ALA A 1 181 ? -10.854 5.024 19.027 1.00 94.56 181 ALA A C 1
ATOM 1423 O O . ALA A 1 181 ? -10.240 5.819 18.317 1.00 94.56 181 ALA A O 1
ATOM 1424 N N . LEU A 1 182 ? -11.172 3.789 18.646 1.00 94.69 182 LEU A N 1
ATOM 1425 C CA . LEU A 1 182 ? -10.884 3.207 17.340 1.00 94.69 182 LEU A CA 1
ATOM 1426 C C . LEU A 1 182 ? -12.102 2.392 16.906 1.00 94.69 182 LEU A C 1
ATOM 1428 O O . LEU A 1 182 ? -12.595 1.568 17.674 1.00 94.69 182 LEU A O 1
ATOM 1432 N N . SER A 1 183 ? -12.567 2.600 15.680 1.00 93.44 183 SER A N 1
ATOM 1433 C CA . SER A 1 183 ? -13.596 1.777 15.045 1.00 93.44 183 SER A CA 1
ATOM 1434 C C . SER A 1 183 ? -13.070 1.257 13.715 1.00 93.44 183 SER A C 1
ATOM 1436 O O . SER A 1 183 ? -12.481 2.016 12.948 1.00 93.44 183 SER A O 1
ATOM 1438 N N . MET A 1 184 ? -13.252 -0.035 13.452 1.00 92.00 184 MET A N 1
ATOM 1439 C CA . MET A 1 184 ? -12.809 -0.711 12.232 1.00 92.00 184 MET A CA 1
ATOM 1440 C C . MET A 1 184 ? -13.900 -1.650 11.713 1.00 92.00 184 MET A C 1
ATOM 1442 O O . MET A 1 184 ? -14.814 -1.991 12.460 1.00 92.00 184 MET A O 1
ATOM 1446 N N . TYR A 1 185 ? -13.800 -2.058 10.448 1.00 87.44 185 TYR A N 1
ATOM 1447 C CA . TYR A 1 185 ? -14.784 -2.916 9.787 1.00 87.44 185 TYR A CA 1
ATOM 1448 C C . TYR A 1 185 ? -14.125 -3.866 8.782 1.00 87.44 185 TYR A C 1
ATOM 1450 O O . TYR A 1 185 ? -13.000 -3.632 8.329 1.00 87.44 185 TYR A O 1
ATOM 1458 N N . ASN A 1 186 ? -14.873 -4.900 8.401 1.00 83.56 186 ASN A N 1
ATOM 1459 C CA . ASN A 1 186 ? -14.593 -5.776 7.268 1.00 83.56 186 ASN A CA 1
ATOM 1460 C C . ASN A 1 186 ? -15.917 -6.154 6.570 1.00 83.56 186 ASN A C 1
ATOM 1462 O O . ASN A 1 186 ? -16.978 -5.777 7.066 1.00 83.56 186 ASN A O 1
ATOM 1466 N N . THR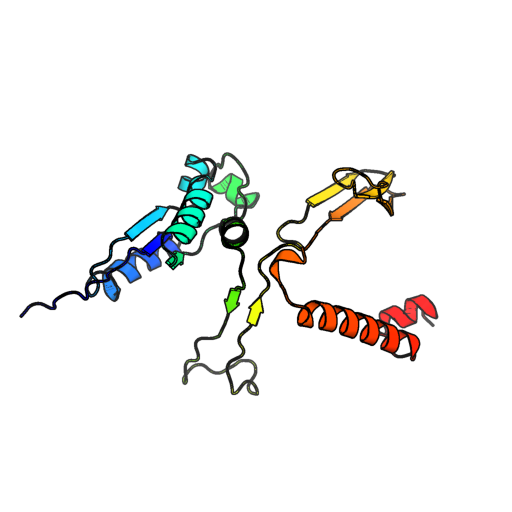 A 1 187 ? -15.868 -6.820 5.414 1.00 78.88 187 THR A N 1
ATOM 1467 C CA . THR A 1 187 ? -17.063 -7.112 4.591 1.00 78.88 187 THR A CA 1
ATOM 1468 C C . THR A 1 187 ? -17.011 -8.503 3.963 1.00 78.88 187 THR A C 1
ATOM 1470 O O . THR A 1 187 ? -15.989 -8.858 3.378 1.00 78.88 187 THR A O 1
ATOM 1473 N N . ASP A 1 188 ? -18.135 -9.221 3.977 1.00 70.69 188 ASP A N 1
ATOM 1474 C CA . ASP A 1 188 ? -18.255 -10.595 3.457 1.00 70.69 188 ASP A CA 1
ATOM 1475 C C . ASP A 1 188 ? -18.096 -10.697 1.926 1.00 70.69 188 ASP A C 1
ATOM 1477 O O . ASP A 1 188 ? -17.626 -11.712 1.409 1.00 70.69 188 ASP A O 1
ATOM 1481 N N . GLU A 1 189 ? -18.454 -9.635 1.193 1.00 60.97 189 GLU A N 1
ATOM 1482 C CA . GLU A 1 189 ? -18.450 -9.562 -0.283 1.00 60.97 189 GLU A CA 1
ATOM 1483 C C . GLU A 1 189 ? -17.084 -9.847 -0.921 1.00 60.97 189 GLU A C 1
ATOM 1485 O O . GLU A 1 189 ? -16.999 -10.162 -2.107 1.00 60.97 189 GLU A O 1
ATOM 1490 N N . LEU A 1 190 ? -16.007 -9.728 -0.148 1.00 48.94 190 LEU A N 1
ATOM 1491 C CA . LEU A 1 190 ? -14.644 -9.923 -0.631 1.00 48.94 190 LEU A CA 1
ATOM 1492 C C . LEU A 1 190 ? -14.217 -11.367 -0.734 1.00 48.94 190 LEU A C 1
ATOM 1494 O O . LEU A 1 190 ? -13.269 -11.680 -1.455 1.00 48.94 190 LEU A O 1
ATOM 1498 N N . ASP A 1 191 ? -14.889 -12.226 0.009 1.00 48.06 191 ASP A N 1
ATOM 1499 C CA . ASP A 1 191 ? -14.258 -13.455 0.408 1.00 48.06 191 ASP A CA 1
ATOM 1500 C C . ASP A 1 191 ? -14.891 -14.661 -0.280 1.00 48.06 191 ASP A C 1
ATOM 1502 O O . ASP A 1 191 ? -14.156 -15.590 -0.607 1.00 48.06 191 ASP A O 1
ATOM 1506 N N . ASP A 1 192 ? -16.214 -14.703 -0.501 1.00 50.00 192 ASP A N 1
ATOM 1507 C CA . ASP A 1 192 ? -16.939 -15.956 -0.833 1.00 50.00 192 ASP A CA 1
ATOM 1508 C C . ASP A 1 192 ? -16.375 -17.157 -0.023 1.00 50.00 192 ASP A C 1
ATOM 1510 O O . ASP A 1 192 ? -16.300 -18.314 -0.450 1.00 50.00 192 ASP A O 1
ATOM 1514 N N . ASN A 1 193 ? -15.848 -16.841 1.169 1.00 59.72 193 ASN A N 1
ATOM 1515 C CA . ASN A 1 193 ? -14.907 -17.667 1.904 1.00 59.72 193 ASN A CA 1
ATOM 1516 C C . ASN A 1 193 ? -15.660 -18.169 3.110 1.00 59.72 193 ASN A C 1
ATOM 1518 O O . ASN A 1 193 ? -15.321 -17.888 4.259 1.00 59.72 193 ASN A O 1
ATOM 1522 N N . ALA A 1 194 ? -16.678 -18.975 2.822 1.00 70.12 194 ALA A N 1
ATOM 1523 C CA . ALA A 1 194 ? -17.387 -19.736 3.837 1.00 70.12 194 ALA A CA 1
ATOM 1524 C C . ALA A 1 194 ? -16.408 -20.490 4.758 1.00 70.12 194 ALA A C 1
ATOM 1526 O O . ALA A 1 194 ? -16.724 -20.731 5.913 1.00 70.12 194 ALA A O 1
ATOM 1527 N N . LYS A 1 195 ? -15.191 -20.814 4.284 1.00 66.50 195 LYS A N 1
ATOM 1528 C CA . LYS A 1 195 ? -14.136 -21.430 5.100 1.00 66.50 195 LYS A CA 1
ATOM 1529 C C . LYS A 1 195 ? -13.453 -20.463 6.067 1.00 66.50 195 LYS A C 1
ATOM 1531 O O . LYS A 1 195 ? -12.996 -20.921 7.107 1.00 66.50 195 LYS A O 1
ATOM 1536 N N . LEU A 1 196 ? -13.333 -19.176 5.740 1.00 62.44 196 LEU A N 1
ATOM 1537 C CA . LEU A 1 196 ? -12.818 -18.174 6.674 1.00 62.44 196 LEU A CA 1
ATOM 1538 C C . LEU A 1 196 ? -13.859 -17.861 7.741 1.00 62.44 196 LEU A C 1
ATOM 1540 O O . LEU A 1 196 ? -13.492 -17.863 8.909 1.00 62.44 196 LEU A O 1
ATOM 1544 N N . LEU A 1 197 ? -15.128 -17.697 7.353 1.00 64.75 197 LEU A N 1
ATOM 1545 C CA . LEU A 1 197 ? -16.230 -17.539 8.303 1.00 64.75 197 LEU A CA 1
ATOM 1546 C C . LEU A 1 197 ? -16.309 -18.748 9.253 1.00 64.75 197 LEU A C 1
ATOM 1548 O O . LEU A 1 197 ? -16.235 -18.590 10.469 1.00 64.75 197 LEU A O 1
ATOM 1552 N N . ASP A 1 198 ? -16.306 -19.963 8.699 1.00 75.69 198 ASP A N 1
ATOM 1553 C CA . ASP A 1 198 ? -16.258 -21.216 9.465 1.00 75.69 198 ASP A CA 1
ATOM 1554 C C . ASP A 1 198 ? -15.002 -21.308 10.351 1.00 75.69 198 ASP A C 1
ATOM 1556 O O . ASP A 1 198 ? -15.069 -21.779 11.484 1.00 75.69 198 ASP A O 1
ATOM 1560 N N . PHE A 1 199 ? -13.844 -20.830 9.882 1.00 78.88 199 PHE A N 1
ATOM 1561 C CA . PHE A 1 199 ? -12.635 -20.766 10.704 1.00 78.88 199 PHE A CA 1
ATOM 1562 C C . PHE A 1 199 ? -12.771 -19.764 11.852 1.00 78.88 199 PHE A C 1
ATOM 1564 O O . PHE A 1 199 ? -12.366 -20.091 12.966 1.00 78.88 199 PHE A O 1
ATOM 1571 N N . THR A 1 200 ? -13.318 -18.570 11.614 1.00 70.50 200 THR A N 1
ATOM 1572 C CA . THR A 1 200 ? -13.512 -17.554 12.657 1.00 70.50 200 THR A CA 1
ATOM 1573 C C . THR A 1 200 ? -14.514 -18.019 13.704 1.00 70.50 200 THR A C 1
ATOM 1575 O O . THR A 1 200 ? -14.208 -17.930 14.890 1.00 70.50 200 THR A O 1
ATOM 1578 N N . GLU A 1 201 ? -15.625 -18.630 13.287 1.00 81.31 201 GLU A N 1
ATOM 1579 C CA . GLU A 1 201 ? -16.611 -19.235 14.188 1.00 81.31 201 GLU A CA 1
ATOM 1580 C C . GLU A 1 201 ? -15.985 -20.373 15.007 1.00 81.31 201 GLU A C 1
ATOM 1582 O O . GLU A 1 201 ? -16.152 -20.444 16.224 1.00 81.31 201 GLU A O 1
ATOM 1587 N N . LYS A 1 202 ? -15.189 -21.247 14.372 1.00 83.56 202 LYS A N 1
ATOM 1588 C CA . LYS A 1 202 ? -14.476 -22.331 15.070 1.00 83.56 202 LYS A CA 1
ATOM 1589 C C . LYS A 1 202 ? -13.407 -21.817 16.022 1.00 83.56 202 LYS A C 1
ATOM 1591 O O . LYS A 1 202 ? -13.219 -22.408 17.083 1.00 83.56 202 LYS A O 1
ATOM 1596 N N . LEU A 1 203 ? -12.682 -20.766 15.650 1.00 79.69 203 LEU A N 1
ATOM 1597 C CA . LEU A 1 203 ? -11.656 -20.157 16.488 1.00 79.69 203 LEU A CA 1
ATOM 1598 C C . LEU A 1 203 ? -12.290 -19.502 17.714 1.00 79.69 203 LEU A C 1
ATOM 1600 O O . LEU A 1 203 ? -11.814 -19.717 18.826 1.00 79.69 203 LEU A O 1
ATOM 1604 N N . GLU A 1 204 ? -13.372 -18.752 17.521 1.00 81.75 204 GLU A N 1
ATOM 1605 C CA . GLU A 1 204 ? -14.147 -18.162 18.607 1.00 81.75 204 GLU A CA 1
ATOM 1606 C C . GLU A 1 204 ? -14.703 -19.249 19.533 1.00 81.75 204 GLU A C 1
ATOM 1608 O O . GLU A 1 204 ? -14.424 -19.228 20.732 1.00 81.75 204 GLU A O 1
ATOM 1613 N N . ALA A 1 205 ? -15.372 -20.266 18.982 1.00 86.00 205 ALA A N 1
ATOM 1614 C CA . ALA A 1 205 ? -15.895 -21.390 19.755 1.00 86.00 205 ALA A CA 1
ATOM 1615 C C . ALA A 1 205 ? -14.790 -22.149 20.510 1.00 86.00 205 ALA A C 1
ATOM 1617 O O . ALA A 1 205 ? -14.984 -22.549 21.657 1.00 86.00 205 ALA A O 1
ATOM 1618 N N . ALA A 1 206 ? -13.610 -22.329 19.906 1.00 84.69 206 ALA A N 1
ATOM 1619 C CA . ALA A 1 206 ? -12.468 -22.960 20.561 1.00 84.69 206 ALA A CA 1
ATOM 1620 C C . ALA A 1 206 ? -11.903 -22.096 21.698 1.00 84.69 206 ALA A C 1
ATOM 1622 O O . ALA A 1 206 ? -11.572 -22.628 22.757 1.00 84.69 206 ALA A O 1
ATOM 1623 N N . CYS A 1 207 ? -11.801 -20.779 21.505 1.00 76.62 207 CYS A N 1
ATOM 1624 C CA . CYS A 1 207 ? -11.366 -19.840 22.536 1.00 76.62 207 CYS A CA 1
ATOM 1625 C C . CYS A 1 207 ? -12.349 -19.807 23.713 1.00 76.62 207 CYS A C 1
ATOM 1627 O O . CYS A 1 207 ? -11.921 -19.964 24.858 1.00 76.62 207 CYS A O 1
ATOM 1629 N N . ILE A 1 208 ? -13.651 -19.677 23.435 1.00 82.19 208 ILE A N 1
ATOM 1630 C CA . ILE A 1 208 ? -14.720 -19.706 24.442 1.00 82.19 208 ILE A CA 1
ATOM 1631 C C . ILE A 1 208 ? -14.702 -21.046 25.177 1.00 82.19 208 ILE A C 1
ATOM 1633 O O . ILE A 1 208 ? -14.557 -21.069 26.397 1.00 82.19 208 ILE A O 1
ATOM 1637 N N . GLY A 1 209 ? -14.726 -22.164 24.448 1.00 87.56 209 GLY A N 1
ATOM 1638 C CA . GLY A 1 209 ? -14.714 -23.502 25.036 1.00 87.56 209 GLY A CA 1
ATOM 1639 C C . GLY A 1 209 ? -13.460 -23.784 25.869 1.00 87.56 209 GLY A C 1
ATOM 1640 O O . GLY A 1 209 ? -13.534 -24.452 26.898 1.00 87.56 209 GLY A O 1
ATOM 1641 N N . CYS A 1 210 ? -12.300 -23.245 25.481 1.00 82.75 210 CYS A N 1
ATOM 1642 C CA . CYS A 1 210 ? -11.077 -23.337 26.278 1.00 82.75 210 CYS A CA 1
ATOM 1643 C C . CYS A 1 210 ? -11.270 -22.657 27.642 1.00 82.75 210 CYS A C 1
ATOM 1645 O O . CYS A 1 210 ? -11.054 -23.291 28.681 1.00 82.75 210 CYS A O 1
ATOM 1647 N N . VAL A 1 211 ? -11.771 -21.419 27.643 1.00 82.81 211 VAL A N 1
ATOM 1648 C CA . VAL A 1 211 ? -12.038 -20.649 28.865 1.00 82.81 211 VAL A CA 1
ATOM 1649 C C . VAL A 1 211 ? -13.121 -21.309 29.723 1.00 82.81 211 VAL A C 1
ATOM 1651 O O . VAL A 1 211 ? -12.904 -21.498 30.919 1.00 82.81 211 VAL A O 1
ATOM 1654 N N . GLU A 1 212 ? -14.238 -21.732 29.128 1.00 81.75 212 GLU A N 1
ATOM 1655 C CA . GLU A 1 212 ? -15.331 -22.435 29.818 1.00 81.75 212 GLU A CA 1
ATOM 1656 C C . GLU A 1 212 ? -14.892 -23.787 30.398 1.00 81.75 212 GLU A C 1
ATOM 1658 O O . GLU A 1 212 ? -15.358 -24.190 31.462 1.00 81.75 212 GLU A O 1
ATOM 1663 N N . SER A 1 213 ? -13.927 -24.465 29.764 1.00 87.19 213 SER A N 1
ATOM 1664 C CA . SER A 1 213 ? -13.306 -25.689 30.297 1.00 87.19 213 SER A CA 1
ATOM 1665 C C . SER A 1 213 ? -12.326 -25.438 31.454 1.00 87.19 213 SER A C 1
ATOM 1667 O O . SER A 1 213 ? -11.665 -26.366 31.926 1.00 87.19 213 SER A O 1
ATOM 1669 N N . GLY A 1 214 ? -12.197 -24.187 31.904 1.00 83.56 214 GLY A N 1
ATOM 1670 C CA . GLY A 1 214 ? -11.305 -23.783 32.987 1.00 83.56 214 GLY A CA 1
ATOM 1671 C C . GLY A 1 214 ? -9.845 -23.604 32.562 1.00 83.56 214 GLY A C 1
ATOM 1672 O O . GLY A 1 214 ? -8.977 -23.418 33.416 1.00 83.56 214 GLY A O 1
ATOM 1673 N N . LYS A 1 215 ? -9.546 -23.652 31.258 1.00 80.94 215 LYS A N 1
ATOM 1674 C CA . LYS A 1 215 ? -8.211 -23.396 30.710 1.00 80.94 215 LYS A CA 1
ATOM 1675 C C . LYS A 1 215 ? -8.158 -21.971 30.188 1.00 80.94 215 LYS A C 1
ATOM 1677 O O . LYS A 1 215 ? -8.593 -21.664 29.087 1.00 80.94 215 LYS A O 1
ATOM 1682 N N . MET A 1 216 ? -7.590 -21.089 30.989 1.00 83.56 216 MET A N 1
ATOM 1683 C CA . MET A 1 216 ? -7.473 -19.678 30.652 1.00 83.56 216 MET A CA 1
ATOM 1684 C C . MET A 1 216 ? -6.067 -1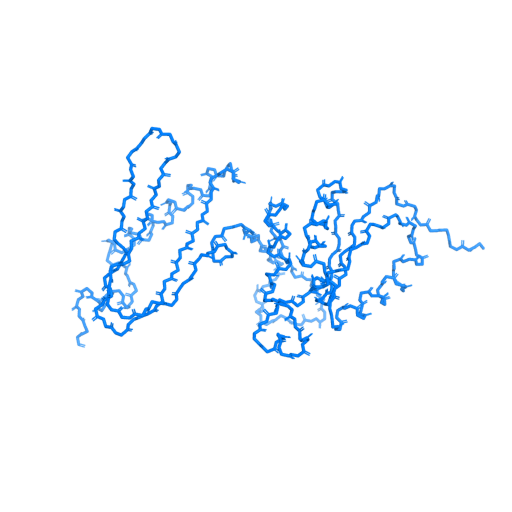9.172 30.946 1.00 83.56 216 MET A C 1
ATOM 1686 O O . MET A 1 216 ? -5.310 -19.781 31.707 1.00 83.56 216 MET A O 1
ATOM 1690 N N . THR A 1 217 ? -5.690 -18.070 30.303 1.00 81.69 217 THR A N 1
ATOM 1691 C CA . THR A 1 217 ? -4.395 -17.437 30.546 1.00 81.69 217 THR A CA 1
ATOM 1692 C C . THR A 1 217 ? -4.317 -16.934 31.986 1.00 81.69 217 THR A C 1
ATOM 1694 O O . THR A 1 217 ? -5.332 -16.643 32.624 1.00 81.69 217 THR A O 1
ATOM 1697 N N . LYS A 1 218 ? -3.089 -16.819 32.506 1.00 76.31 218 LYS A N 1
ATOM 1698 C CA . LYS A 1 218 ? -2.830 -16.332 33.868 1.00 76.31 218 LYS A CA 1
ATOM 1699 C C . LYS A 1 218 ? -3.525 -14.993 34.129 1.00 76.31 218 LYS A C 1
ATOM 1701 O O . LYS A 1 218 ? -4.102 -14.810 35.194 1.00 76.31 218 LYS A O 1
ATOM 1706 N N . ASP A 1 219 ? -3.501 -14.100 33.147 1.00 78.56 219 ASP A N 1
ATOM 1707 C CA . ASP A 1 219 ? -4.088 -12.766 33.264 1.00 78.56 219 ASP A CA 1
ATOM 1708 C C . ASP A 1 219 ? -5.618 -12.824 33.383 1.00 78.56 219 ASP A C 1
ATOM 1710 O O . ASP A 1 219 ? -6.192 -12.138 34.225 1.00 78.56 219 ASP A O 1
ATOM 1714 N N . LEU A 1 220 ? -6.282 -13.707 32.626 1.00 75.56 220 LEU A N 1
ATOM 1715 C CA . LEU A 1 220 ? -7.736 -13.886 32.699 1.00 75.56 220 LEU A CA 1
ATOM 1716 C C . LEU A 1 220 ? -8.167 -14.528 34.029 1.00 75.56 220 LEU A C 1
ATOM 1718 O O . LEU A 1 220 ? -9.147 -14.106 34.641 1.00 75.56 220 LEU A O 1
ATOM 1722 N N . ALA A 1 221 ? -7.395 -15.502 34.521 1.00 79.00 221 ALA A N 1
ATOM 1723 C CA . ALA A 1 221 ? -7.651 -16.144 35.809 1.00 79.00 221 ALA A CA 1
ATOM 1724 C C . ALA A 1 221 ? -7.547 -15.158 36.987 1.00 79.00 221 ALA A C 1
ATOM 1726 O O . ALA A 1 221 ? -8.347 -15.228 37.921 1.00 79.00 221 ALA A O 1
ATOM 1727 N N . LEU A 1 222 ? -6.587 -14.227 36.939 1.00 81.94 222 LEU A N 1
ATOM 1728 C CA . LEU A 1 222 ? -6.391 -13.203 37.973 1.00 81.94 222 LEU A CA 1
ATOM 1729 C C . LEU A 1 222 ? -7.561 -12.215 38.057 1.00 81.94 222 LEU A C 1
ATOM 1731 O O . LEU A 1 222 ? -7.873 -11.742 39.147 1.00 81.94 222 LEU A O 1
ATOM 1735 N N . ILE A 1 223 ? -8.225 -11.931 36.934 1.00 76.75 223 ILE A N 1
ATOM 1736 C CA . ILE A 1 223 ? -9.411 -11.063 36.892 1.00 76.75 223 ILE A CA 1
ATOM 1737 C C . ILE A 1 223 ? -10.616 -11.749 37.551 1.00 76.75 223 ILE A C 1
ATOM 1739 O O . ILE A 1 223 ? -11.343 -11.114 38.309 1.00 76.75 223 ILE A O 1
ATOM 1743 N N . ILE A 1 224 ? -10.821 -13.043 37.285 1.00 76.12 224 ILE A N 1
ATOM 1744 C CA . ILE A 1 224 ? -12.003 -13.790 37.752 1.00 76.12 224 ILE A CA 1
ATOM 1745 C C . ILE A 1 224 ? -11.869 -14.210 39.220 1.00 76.12 224 ILE A C 1
ATOM 1747 O O . ILE A 1 224 ? -12.831 -14.140 39.983 1.00 76.12 224 ILE A O 1
ATOM 1751 N N . HIS A 1 225 ? -10.685 -14.667 39.626 1.00 81.19 225 HIS A N 1
ATOM 1752 C CA . HIS A 1 225 ? -10.469 -15.247 40.956 1.00 81.19 225 HIS A CA 1
ATOM 1753 C C . HIS A 1 225 ? -9.744 -14.311 41.928 1.00 81.19 225 HIS A C 1
ATOM 1755 O O . HIS A 1 225 ? -9.582 -14.657 43.099 1.00 81.19 225 HIS A O 1
ATOM 1761 N N . GLY A 1 226 ? -9.328 -13.134 41.456 1.00 68.81 226 GLY A N 1
ATOM 1762 C CA . GLY A 1 226 ? -8.469 -12.219 42.192 1.00 68.81 226 GLY A CA 1
ATOM 1763 C C . GLY A 1 226 ? -7.015 -12.694 42.228 1.00 68.81 226 GLY A C 1
ATOM 1764 O O . GLY A 1 226 ? -6.695 -13.882 42.134 1.00 68.81 226 GLY A O 1
ATOM 1765 N N . SER A 1 227 ? -6.100 -11.744 42.385 1.00 69.81 227 SER A N 1
ATOM 1766 C CA . SER A 1 227 ? -4.722 -12.042 42.765 1.00 69.81 227 SER A CA 1
ATOM 1767 C C . SER A 1 227 ? -4.701 -12.530 44.215 1.00 69.81 227 SER A C 1
ATOM 1769 O O . SER A 1 227 ? -5.044 -11.761 45.113 1.00 69.81 227 SER A O 1
ATOM 1771 N N . LYS A 1 228 ? -4.330 -13.798 44.428 1.00 60.38 228 LYS A N 1
ATOM 1772 C CA . LYS A 1 228 ? -3.968 -14.304 45.760 1.00 60.38 228 LYS A CA 1
ATOM 1773 C C . LYS A 1 228 ? -2.730 -13.602 46.299 1.00 60.38 228 LYS A C 1
ATOM 1775 O O . LYS A 1 228 ? -1.806 -13.365 45.488 1.00 60.38 228 LYS A O 1
#

Radius of gyration: 24.49 Å; chains: 1; bounding box: 61×47×80 Å

Secondary structure (DSSP, 8-state):
-PPPPEEPSS-EEEEE--HHHHHHHHHHIIIIITTTEE--EEEEE--HHHHHHTTTHHHHHHHHHHHHHS-EEE-------HHHHHHHT-SS-PPPHHHHHHHHH--EEEE-----TTS--SSTT--S---EEEE-SSGGGS-EEEEEESSEEEEEEE--SSSSPPEEEEEEEE-SSEEEEEE----GGGT--HHHHHHHHHHHHHHHHHHHTT---HHHHHHHH---

Foldseek 3Di:
DQQDADEDDAAEEEEAADDVQNVVVVVCCVPPNVSHHDHHYNYAYQEPVVCLVVVNVSLLVSLVVCVVRVHYDHTYYDQDDPVNCVVVVGPDRDGHSLLNSCASNQAWDKDKDDDDPPDADPPNPCPDIDIDTDRNDKDPSPKDKDWFAAWDWDWDWDDDDDDDDIDIGTPDTRHDGTGMDIDMDDDPVRPVPVVVVVVVVVVVVVQVVCVVVVNDDPVVCCVVVNDD

pLDDT: mean 89.3, std 10.06, range [48.06, 98.81]

Sequence (228 aa):
MGFEKIKVANPIVEMDGDEMTRVFWESIKNKLIFPFLDLDIKYYDLGLLNRDATDDKVTVESAEATLKYNVAIKCATITPDEARMKEFTLKSMWKSPNGTIRNILNGTVFREPILCKNIPRLIPGWTKPICIGRHAFGDQYKATDAVIKGPGKLKMVFVPEGEGENTELEVYNFTGAGGVALSMYNTDELDDNAKLLDFTEKLEAACIGCVESGKMTKDLALIIHGSK

Organism: Ambrosia artemisiifolia (NCBI:txid4212)